Protein AF-A0A2W5P737-F1 (afdb_monomer_lite)

Organism: Variovorax paradoxus (NCBI:txid34073)

Secondary structure (DSSP, 8-state):
------S---HHHHHHHHHHHHHHHHHHHHHHHHTTTS-HHHHHHHHHHHHHHHHHHHHHHHHHHHHTT-TTSSSSSSSBTTBSSTTTTHHHHHHHHHH-TTSS--HHHHHHHHHHHHHHHHHHHHHHHHHHHHHHHHHHHHHS---TTPPPPPSHHHHHHHHHHHHHHHHHHHHHHTTT-HHHHHHHHHHHHHHHHHHHHHHHHHHHHHHTPPPPP--HHHHHHHHHHHHHHHHHHHHHHHHHHTT-TTS--SS--

Sequence (257 aa):
MNSSQPLYDLAPIAWLLAVGVLLAVGPVAWVWWRHAGTGPARRLHALTVLTLFLTFDLTLFGAFTRLTDSGLGCPDWPGCYGNASPLGARHEIAMAQAAQPTGPVTHSKAWVEMVHRYLATGVGALILVLAVATALARRRQRAAPVSHAQATLSAWWPTATLVWVCLQGAFGALTVTWRLYPAIVTLHLLGAVVLLALLCIQAVRYRQAAEGRLPTAVPNGLRNLLWAGAALLLLQIALGGWVSTNYAVLACTQFPT

InterPro domains:
  IPR003780 COX15/CtaA family [PF02628] (47-257)
  IPR050450 COX15/CtaA Heme A synthase, prokaryotes [PTHR35457] (42-257)

Structure (mmCIF, N/CA/C/O backbone):
data_AF-A0A2W5P737-F1
#
_entry.id   AF-A0A2W5P737-F1
#
loop_
_atom_site.group_PDB
_atom_site.id
_atom_site.type_symbol
_atom_site.label_atom_id
_atom_site.label_alt_id
_atom_site.label_comp_id
_atom_site.label_asym_id
_atom_site.label_entity_id
_atom_site.label_seq_id
_atom_site.pdbx_PDB_ins_code
_atom_site.Cartn_x
_atom_site.Cartn_y
_atom_site.Cartn_z
_atom_site.occupancy
_atom_site.B_iso_or_equiv
_atom_site.auth_seq_id
_atom_site.auth_comp_id
_atom_site.auth_asym_id
_atom_site.auth_atom_id
_atom_site.pdbx_PDB_model_num
ATOM 1 N N . MET A 1 1 ? -0.803 27.030 -33.657 1.00 37.97 1 MET A N 1
ATOM 2 C CA . MET A 1 1 ? -1.661 27.202 -32.466 1.00 37.97 1 MET A CA 1
ATOM 3 C C . MET A 1 1 ? -0.782 26.998 -31.244 1.00 37.97 1 MET A C 1
ATOM 5 O O . MET A 1 1 ? -0.413 25.868 -30.962 1.00 37.97 1 MET A O 1
ATOM 9 N N . ASN A 1 2 ? -0.355 28.088 -30.599 1.00 43.84 2 ASN A N 1
ATOM 10 C CA . ASN A 1 2 ? 0.393 28.030 -29.342 1.00 43.84 2 ASN A CA 1
ATOM 11 C C . ASN A 1 2 ? -0.591 27.701 -28.220 1.00 43.84 2 ASN A C 1
ATOM 13 O O . ASN A 1 2 ? -1.154 28.598 -27.597 1.00 43.84 2 ASN A O 1
ATOM 17 N N . SER A 1 3 ? -0.829 26.414 -27.995 1.00 47.81 3 SER A N 1
ATOM 18 C CA . SER A 1 3 ? -1.438 25.958 -26.753 1.00 47.81 3 SER A CA 1
ATOM 19 C C . SER A 1 3 ? -0.405 26.197 -25.659 1.00 47.81 3 SER A C 1
ATOM 21 O O . SER A 1 3 ? 0.591 25.481 -25.581 1.00 47.81 3 SER A O 1
ATOM 23 N N . SER A 1 4 ? -0.598 27.245 -24.862 1.00 53.78 4 SER A N 1
ATOM 24 C CA . SER A 1 4 ? 0.125 27.447 -23.611 1.00 53.78 4 SER A CA 1
ATOM 25 C C . SER A 1 4 ? -0.088 26.206 -22.746 1.00 53.78 4 SER A C 1
ATOM 27 O O . SER A 1 4 ? -1.143 26.057 -22.130 1.00 53.78 4 SER A O 1
ATOM 29 N N . GLN A 1 5 ? 0.877 25.285 -22.770 1.00 60.75 5 GLN A N 1
ATOM 30 C CA . GLN A 1 5 ? 0.892 24.134 -21.878 1.00 60.75 5 GLN A CA 1
ATOM 31 C C . GLN A 1 5 ? 0.920 24.688 -20.449 1.00 60.75 5 GLN A C 1
ATOM 33 O O . GLN A 1 5 ? 1.793 25.511 -20.146 1.00 60.75 5 GLN A O 1
ATOM 38 N N . PRO A 1 6 ? -0.058 24.348 -19.596 1.00 61.94 6 PRO A N 1
ATOM 39 C CA . PRO A 1 6 ? -0.075 24.846 -18.232 1.00 61.94 6 PRO A CA 1
ATOM 40 C C . PRO A 1 6 ? 1.217 24.424 -17.526 1.00 61.94 6 PRO A C 1
ATOM 42 O O . PRO A 1 6 ? 1.686 23.302 -17.692 1.00 61.94 6 PRO A O 1
ATOM 45 N N . LEU A 1 7 ? 1.789 25.325 -16.719 1.00 66.44 7 LEU A N 1
ATOM 46 C CA . LEU A 1 7 ? 3.028 25.060 -15.973 1.00 66.44 7 LEU A CA 1
ATOM 47 C C . LEU A 1 7 ? 2.888 23.855 -15.014 1.00 66.44 7 LEU A C 1
ATOM 49 O O . LEU A 1 7 ? 3.885 23.250 -14.634 1.00 66.44 7 LEU A O 1
ATOM 53 N N . TYR A 1 8 ? 1.645 23.520 -14.640 1.00 70.31 8 TYR A N 1
ATOM 54 C CA . TYR A 1 8 ? 1.272 22.355 -13.845 1.00 70.31 8 TYR A CA 1
ATOM 55 C C . TYR A 1 8 ? 0.061 21.656 -14.474 1.00 70.31 8 TYR A C 1
ATOM 57 O O . TYR A 1 8 ? -1.022 22.241 -14.536 1.00 70.31 8 TYR A O 1
ATOM 65 N N . ASP A 1 9 ? 0.224 20.399 -14.886 1.00 79.12 9 ASP A N 1
ATOM 66 C CA . ASP A 1 9 ? -0.891 19.530 -15.266 1.00 79.12 9 ASP A CA 1
ATOM 67 C C . ASP A 1 9 ? -1.293 18.641 -14.078 1.00 79.12 9 ASP A C 1
ATOM 69 O O . ASP A 1 9 ? -0.563 17.739 -13.662 1.00 79.12 9 ASP A O 1
ATOM 73 N N . LEU A 1 10 ? -2.463 18.923 -13.500 1.00 85.38 10 LEU A N 1
ATOM 74 C CA . LEU A 1 10 ? -3.020 18.169 -12.374 1.00 85.38 10 LEU A CA 1
ATOM 75 C C . LEU A 1 10 ? -3.955 17.040 -12.825 1.00 85.38 10 LEU A C 1
ATOM 77 O O . LEU A 1 10 ? -4.447 16.291 -11.976 1.00 85.38 10 LEU A O 1
ATOM 81 N N . ALA A 1 11 ? -4.213 16.892 -14.129 1.00 86.50 11 ALA A N 1
ATOM 82 C CA . ALA A 1 11 ? -5.134 15.885 -14.641 1.00 86.50 11 ALA A CA 1
ATOM 83 C C . ALA A 1 11 ? -4.721 14.449 -14.257 1.00 86.50 11 ALA A C 1
ATOM 85 O O . ALA A 1 11 ? -5.594 13.702 -13.802 1.00 86.50 11 ALA A O 1
ATOM 86 N N . PRO A 1 12 ? -3.430 14.050 -14.310 1.00 87.56 12 PRO A N 1
ATOM 87 C CA . PRO A 1 12 ? -3.018 12.715 -13.876 1.00 87.56 12 PRO A CA 1
ATOM 88 C C . PRO A 1 12 ? -3.266 12.457 -12.381 1.00 87.56 12 PRO A C 1
ATOM 90 O O . PRO A 1 12 ? -3.691 11.364 -12.007 1.00 87.56 12 PRO A O 1
ATOM 93 N N . ILE A 1 13 ? -3.058 13.466 -11.523 1.00 89.88 13 ILE A N 1
ATOM 94 C CA . ILE A 1 13 ? -3.340 13.373 -10.079 1.00 89.88 13 ILE A CA 1
ATOM 95 C C . ILE A 1 13 ? -4.846 13.214 -9.853 1.00 89.88 13 ILE A C 1
ATOM 97 O O . ILE A 1 13 ? -5.273 12.303 -9.145 1.00 89.88 13 ILE A O 1
ATOM 101 N N . ALA A 1 14 ? -5.654 14.087 -10.459 1.00 92.06 14 ALA A N 1
ATOM 102 C CA . ALA A 1 14 ? -7.105 14.070 -10.304 1.00 92.06 14 ALA A CA 1
ATOM 103 C C . ALA A 1 14 ? -7.704 12.736 -10.769 1.00 92.06 14 ALA A C 1
ATOM 105 O O . ALA A 1 14 ? -8.548 12.163 -10.079 1.00 92.06 14 ALA A O 1
ATOM 106 N N . TRP A 1 15 ? -7.219 12.205 -11.893 1.00 92.56 15 TRP A N 1
ATOM 107 C CA . TRP A 1 15 ? -7.613 10.893 -12.391 1.00 92.56 15 TRP A CA 1
ATOM 108 C C . TRP A 1 15 ? -7.253 9.772 -11.418 1.00 92.56 15 TRP A C 1
ATOM 110 O O . TRP A 1 15 ? -8.110 8.958 -11.077 1.00 92.56 15 TRP A O 1
ATOM 120 N N . LEU A 1 16 ? -6.005 9.738 -10.941 1.00 93.31 16 LEU A N 1
ATOM 121 C CA . LEU A 1 16 ? -5.548 8.717 -10.002 1.00 93.31 16 LEU A CA 1
ATOM 122 C C . LEU A 1 16 ? -6.409 8.712 -8.728 1.00 93.31 16 LEU A C 1
ATOM 124 O O . LEU A 1 16 ? -6.859 7.652 -8.289 1.00 93.31 16 LEU A O 1
ATOM 128 N N . LEU A 1 17 ? -6.702 9.895 -8.177 1.00 94.44 17 LEU A N 1
ATOM 129 C CA . LEU A 1 17 ? -7.579 10.050 -7.015 1.00 94.44 17 LEU A CA 1
ATOM 130 C C . LEU A 1 17 ? -9.015 9.596 -7.308 1.00 94.44 17 LEU A C 1
ATOM 132 O O . LEU A 1 17 ? -9.603 8.888 -6.490 1.00 94.44 17 LEU A O 1
ATOM 136 N N . ALA A 1 18 ? -9.572 9.953 -8.469 1.00 95.94 18 ALA A N 1
ATOM 137 C CA . ALA A 1 18 ? -10.911 9.530 -8.874 1.00 95.94 18 ALA A CA 1
ATOM 138 C C . ALA A 1 18 ? -11.011 8.001 -8.991 1.00 95.94 18 ALA A C 1
ATOM 140 O O . ALA A 1 18 ? -11.930 7.401 -8.434 1.00 95.94 18 ALA A O 1
ATOM 141 N N . VAL A 1 19 ? -10.034 7.356 -9.637 1.00 94.94 19 VAL A N 1
ATOM 142 C CA . VAL A 1 19 ? -9.947 5.891 -9.721 1.00 94.94 19 VAL A CA 1
ATOM 143 C C . VAL A 1 19 ? -9.841 5.274 -8.328 1.00 94.94 19 VAL A C 1
ATOM 145 O O . VAL A 1 19 ? -10.561 4.324 -8.029 1.00 94.94 19 VAL A O 1
ATOM 148 N N . GLY A 1 20 ? -9.007 5.831 -7.446 1.00 95.62 20 GLY A N 1
ATOM 149 C CA . GLY A 1 20 ? -8.884 5.355 -6.068 1.00 95.62 20 GLY A CA 1
ATOM 150 C C . GLY A 1 20 ? -10.204 5.408 -5.295 1.00 95.62 20 GLY A C 1
ATOM 151 O O . GLY A 1 20 ? -10.574 4.434 -4.639 1.00 95.62 20 GLY A O 1
ATOM 152 N N . VAL A 1 21 ? -10.955 6.508 -5.415 1.00 96.56 21 VAL A N 1
ATOM 153 C CA . VAL A 1 21 ? -12.292 6.633 -4.813 1.00 96.56 21 VAL A CA 1
ATOM 154 C C . VAL A 1 21 ? -13.244 5.586 -5.387 1.00 96.56 21 VAL A C 1
ATOM 156 O O . VAL A 1 21 ? -13.892 4.879 -4.618 1.00 96.56 21 VAL A O 1
ATOM 159 N N . LEU A 1 22 ? -13.301 5.435 -6.712 1.00 97.12 22 LEU A N 1
ATOM 160 C CA . LEU A 1 22 ? -14.171 4.455 -7.370 1.00 97.12 22 LEU A CA 1
ATOM 161 C C . LEU A 1 22 ? -13.864 3.019 -6.920 1.00 97.12 22 LEU A C 1
ATOM 163 O O . LEU A 1 22 ? -14.784 2.273 -6.583 1.00 97.12 22 LEU A O 1
ATOM 167 N N . LEU A 1 23 ? -12.582 2.651 -6.838 1.00 97.25 23 LEU A N 1
ATOM 168 C CA . LEU A 1 23 ? -12.147 1.342 -6.345 1.00 97.25 23 LEU A CA 1
ATOM 169 C C . LEU A 1 23 ? -12.518 1.120 -4.873 1.00 97.25 23 LEU A C 1
ATOM 171 O O . LEU A 1 23 ? -12.824 -0.006 -4.486 1.00 97.25 23 LEU A O 1
ATOM 175 N N . ALA A 1 24 ? -12.527 2.172 -4.052 1.00 97.56 24 ALA A N 1
ATOM 176 C CA . ALA A 1 24 ? -12.886 2.082 -2.639 1.00 97.56 24 ALA A CA 1
ATOM 177 C C . ALA A 1 24 ? -14.405 2.004 -2.391 1.00 97.56 24 ALA A C 1
ATOM 179 O O . ALA A 1 24 ? -14.827 1.403 -1.399 1.00 97.56 24 ALA A O 1
ATOM 180 N N . VAL A 1 25 ? -15.239 2.569 -3.276 1.00 97.50 25 VAL A N 1
ATOM 181 C CA . VAL A 1 25 ? -16.707 2.592 -3.114 1.00 97.50 25 VAL A CA 1
ATOM 182 C C . VAL A 1 25 ? -17.290 1.184 -3.007 1.00 97.50 25 VAL A C 1
ATOM 184 O O . VAL A 1 25 ? -18.107 0.947 -2.120 1.00 97.50 25 VAL A O 1
ATOM 187 N N . GLY A 1 26 ? -16.860 0.244 -3.854 1.00 96.75 26 GLY A N 1
ATOM 188 C CA . GLY A 1 26 ? -17.355 -1.139 -3.839 1.00 96.75 26 GLY A CA 1
ATOM 189 C C . GLY A 1 26 ? -17.155 -1.836 -2.482 1.00 96.75 26 GLY A C 1
ATOM 190 O O . GLY A 1 26 ? -18.145 -2.211 -1.848 1.00 96.75 26 GLY A O 1
ATOM 191 N N . PRO A 1 27 ? -15.907 -1.962 -1.987 1.00 97.12 27 PRO A N 1
ATOM 192 C CA . PRO A 1 27 ? -15.600 -2.494 -0.659 1.00 97.12 27 PRO A CA 1
ATOM 193 C C . PRO A 1 27 ? -16.360 -1.802 0.479 1.00 97.12 27 PRO A C 1
ATOM 195 O O . PRO A 1 27 ? -16.902 -2.470 1.360 1.00 97.12 27 PRO A O 1
ATOM 198 N N . VAL A 1 28 ? -16.436 -0.466 0.461 1.00 97.75 28 VAL A N 1
ATOM 199 C CA . VAL A 1 28 ? -17.148 0.316 1.484 1.00 97.75 28 VAL A CA 1
ATOM 200 C C . VAL A 1 28 ? -18.643 0.006 1.455 1.00 97.75 28 VAL A C 1
ATOM 202 O O . VAL A 1 28 ? -19.212 -0.366 2.480 1.00 97.75 28 VAL A O 1
ATOM 205 N N . ALA A 1 29 ? -19.289 0.098 0.294 1.00 97.38 29 ALA A N 1
ATOM 206 C CA . ALA A 1 29 ? -20.711 -0.195 0.155 1.00 97.38 29 ALA A CA 1
ATOM 207 C C . ALA A 1 29 ? -21.028 -1.633 0.590 1.00 97.38 29 ALA A C 1
ATOM 209 O O . ALA A 1 29 ? -21.967 -1.852 1.357 1.00 97.38 29 ALA A O 1
ATOM 210 N N . TRP A 1 30 ? -20.198 -2.598 0.182 1.00 97.62 30 TRP A N 1
ATOM 211 C CA . TRP A 1 30 ? -20.350 -4.003 0.547 1.00 97.62 30 TRP A CA 1
ATOM 212 C C . TRP A 1 30 ? -20.259 -4.229 2.062 1.00 97.62 30 TRP A C 1
ATOM 214 O O . TRP A 1 30 ? -21.155 -4.851 2.637 1.00 97.62 30 TRP A O 1
ATOM 224 N N . VAL A 1 31 ? -19.243 -3.674 2.738 1.00 97.19 31 VAL A N 1
ATOM 225 C CA . VAL A 1 31 ? -19.105 -3.800 4.201 1.00 97.19 31 VAL A CA 1
ATOM 226 C C . VAL A 1 31 ? -20.280 -3.141 4.925 1.00 97.19 31 VAL A C 1
ATOM 228 O O . VAL A 1 31 ? -20.827 -3.722 5.865 1.00 97.19 31 VAL A O 1
ATOM 231 N N . TRP A 1 32 ? -20.694 -1.941 4.509 1.00 95.06 32 TRP A N 1
ATOM 232 C CA . TRP A 1 32 ? -21.796 -1.229 5.161 1.00 95.06 32 TRP A CA 1
ATOM 233 C C . TRP A 1 32 ? -23.135 -1.933 4.977 1.00 95.06 32 TRP A C 1
ATOM 235 O O . TRP A 1 32 ? -23.917 -1.980 5.927 1.00 95.06 32 TRP A O 1
ATOM 245 N N . TRP A 1 33 ? -23.380 -2.500 3.798 1.00 96.81 33 TRP A N 1
ATOM 246 C CA . TRP A 1 33 ? -24.570 -3.295 3.528 1.00 96.81 33 TRP A CA 1
ATOM 247 C C . TRP A 1 33 ? -24.563 -4.595 4.337 1.00 96.81 33 TRP A C 1
ATOM 249 O O . TRP A 1 33 ? -25.513 -4.874 5.069 1.00 96.81 33 TRP A O 1
ATOM 259 N N . ARG A 1 34 ? -23.463 -5.359 4.296 1.00 96.88 34 ARG A N 1
ATOM 260 C CA . ARG A 1 34 ? -23.378 -6.670 4.958 1.00 96.88 34 ARG A CA 1
ATOM 261 C C . ARG A 1 34 ? -23.420 -6.583 6.481 1.00 96.88 34 ARG A C 1
ATOM 263 O O . ARG A 1 34 ? -23.897 -7.506 7.138 1.00 96.88 34 ARG A O 1
ATOM 270 N N . HIS A 1 35 ? -22.934 -5.477 7.037 1.00 93.56 35 HIS A N 1
ATOM 271 C CA . HIS A 1 35 ? -22.899 -5.217 8.474 1.00 93.56 35 HIS A CA 1
ATOM 272 C C . HIS A 1 35 ? -23.880 -4.114 8.904 1.00 93.56 35 HIS A C 1
ATOM 274 O O . HIS A 1 35 ? -23.698 -3.493 9.966 1.00 93.56 35 HIS A O 1
ATOM 280 N N . ALA A 1 36 ? -24.935 -3.884 8.115 1.00 90.38 36 ALA A N 1
ATOM 281 C CA . ALA A 1 36 ? -26.064 -3.047 8.499 1.00 90.38 36 ALA A CA 1
ATOM 282 C C . ALA A 1 36 ? -26.651 -3.525 9.842 1.00 90.38 36 ALA A C 1
ATOM 284 O O . ALA A 1 36 ? -26.625 -4.708 10.171 1.00 90.38 36 ALA A O 1
ATOM 285 N N . GLY A 1 37 ? -27.085 -2.589 10.687 1.00 87.06 37 GLY A N 1
ATOM 286 C CA . GLY A 1 37 ? -27.581 -2.890 12.040 1.00 87.06 37 GLY A CA 1
ATOM 287 C C . GLY A 1 37 ? -26.515 -3.244 13.090 1.00 87.06 37 GLY A C 1
ATOM 288 O O . GLY A 1 37 ? -26.793 -3.144 14.279 1.00 87.06 37 GLY A O 1
ATOM 289 N N . THR A 1 38 ? -25.273 -3.574 12.708 1.00 90.44 38 THR A N 1
ATOM 290 C CA . THR A 1 38 ? -24.190 -3.790 13.692 1.00 90.44 38 THR A CA 1
ATOM 291 C C . THR A 1 38 ? -23.566 -2.477 14.177 1.00 90.44 38 THR A C 1
ATOM 293 O O . THR A 1 38 ? -23.657 -1.447 13.500 1.00 90.44 38 THR A O 1
ATOM 296 N N . GLY A 1 39 ? -22.912 -2.516 15.344 1.00 89.75 39 GLY A N 1
ATOM 297 C CA . GLY A 1 39 ? -22.221 -1.363 15.926 1.00 89.75 39 GLY A CA 1
ATOM 298 C C . GLY A 1 39 ? -21.012 -0.885 15.101 1.00 89.75 39 GLY A C 1
ATOM 299 O O . GLY A 1 39 ? -20.406 -1.670 14.363 1.00 89.75 39 GLY A O 1
ATOM 300 N N . PRO A 1 40 ? -20.606 0.393 15.247 1.00 92.06 40 PRO A N 1
ATOM 301 C CA . PRO A 1 40 ? -19.562 1.009 14.423 1.00 92.06 40 PRO A CA 1
ATOM 302 C C . PRO A 1 40 ? -18.218 0.273 14.499 1.00 92.06 40 PRO A C 1
ATOM 304 O O . PRO A 1 40 ? -17.561 0.108 13.476 1.00 92.06 40 PRO A O 1
ATOM 307 N N . ALA A 1 41 ? -17.840 -0.242 15.673 1.00 93.00 41 ALA A N 1
ATOM 308 C CA . ALA A 1 41 ? -16.602 -1.002 15.849 1.00 93.00 41 ALA A CA 1
ATOM 309 C C . ALA A 1 41 ? -16.554 -2.273 14.978 1.00 93.00 41 ALA A C 1
ATOM 311 O O . ALA A 1 41 ? -15.510 -2.586 14.413 1.00 93.00 41 ALA A O 1
ATOM 312 N N . ARG A 1 42 ? -17.684 -2.977 14.800 1.00 94.62 42 ARG A N 1
ATOM 313 C CA . ARG A 1 42 ? -17.744 -4.192 13.970 1.00 94.62 42 ARG A CA 1
ATOM 314 C C . ARG A 1 42 ? -17.613 -3.870 12.480 1.00 94.62 42 ARG A C 1
ATOM 316 O O . ARG A 1 42 ? -16.890 -4.572 11.780 1.00 94.62 42 ARG A O 1
ATOM 323 N N . ARG A 1 43 ? -18.244 -2.787 12.011 1.00 95.88 43 ARG A N 1
ATOM 324 C CA . ARG A 1 43 ? -18.099 -2.308 10.622 1.00 95.88 43 ARG A CA 1
ATOM 325 C C . ARG A 1 43 ? -16.666 -1.873 10.326 1.00 95.88 43 ARG A C 1
ATOM 327 O O . ARG A 1 43 ? -16.100 -2.277 9.317 1.00 95.88 43 ARG A O 1
ATOM 334 N N . LEU A 1 44 ? -16.065 -1.100 11.233 1.00 96.56 44 LEU A N 1
ATOM 335 C CA . LEU A 1 44 ? -14.672 -0.661 11.121 1.00 96.56 44 LEU A CA 1
ATOM 336 C C . LEU A 1 44 ? -13.699 -1.843 11.148 1.00 96.56 44 LEU A C 1
ATOM 338 O O . LEU A 1 44 ? -12.749 -1.857 10.369 1.00 96.56 44 LEU A O 1
ATOM 342 N N . HIS A 1 45 ? -13.943 -2.850 11.993 1.00 97.25 45 HIS A N 1
ATOM 343 C CA . HIS A 1 45 ? -13.169 -4.090 11.998 1.00 97.25 45 HIS A CA 1
ATOM 344 C C . HIS A 1 45 ? -13.238 -4.801 10.641 1.00 97.25 45 HIS A C 1
ATOM 346 O O . HIS A 1 45 ? -12.193 -5.067 10.057 1.00 97.25 45 HIS A O 1
ATOM 352 N N . ALA A 1 46 ? -14.446 -5.047 10.121 1.00 98.06 46 ALA A N 1
ATOM 353 C CA . ALA A 1 46 ? -14.642 -5.719 8.837 1.00 98.06 46 ALA A CA 1
ATOM 354 C C . ALA A 1 46 ? -13.959 -4.969 7.683 1.00 98.06 46 ALA A C 1
ATOM 356 O O . ALA A 1 46 ? -13.227 -5.578 6.905 1.00 98.06 46 ALA A O 1
ATOM 357 N N . LEU A 1 47 ? -14.120 -3.641 7.624 1.00 98.44 47 LEU A N 1
ATOM 358 C CA . LEU A 1 47 ? -13.440 -2.819 6.624 1.00 98.44 47 LEU A CA 1
ATOM 359 C C . LEU A 1 47 ? -11.920 -2.880 6.784 1.00 98.44 47 LEU A C 1
ATOM 361 O O . LEU A 1 47 ? -11.223 -3.041 5.794 1.00 98.44 47 LEU A O 1
ATOM 365 N N . THR A 1 48 ? -11.400 -2.813 8.013 1.00 98.56 48 THR A N 1
ATOM 366 C CA . THR A 1 48 ? -9.948 -2.872 8.252 1.00 98.56 48 THR A CA 1
ATOM 367 C C . THR A 1 48 ? -9.366 -4.228 7.860 1.00 98.56 48 THR A C 1
ATOM 369 O O . THR A 1 48 ? -8.284 -4.261 7.292 1.00 98.56 48 THR A O 1
ATOM 372 N N . VAL A 1 49 ? -10.064 -5.341 8.116 1.00 98.62 49 VAL A N 1
ATOM 373 C CA . VAL A 1 49 ? -9.623 -6.680 7.683 1.00 98.62 49 VAL A CA 1
ATOM 374 C C . VAL A 1 49 ? -9.613 -6.786 6.159 1.00 98.62 49 VAL A C 1
ATOM 376 O O . VAL A 1 49 ? -8.647 -7.292 5.596 1.00 98.62 49 VAL A O 1
ATOM 379 N N . LEU A 1 50 ? -10.638 -6.256 5.487 1.00 98.56 50 LEU A N 1
ATOM 380 C CA . LEU A 1 50 ? -10.666 -6.200 4.026 1.00 98.56 50 LEU A CA 1
ATOM 381 C C . LEU A 1 50 ? -9.524 -5.330 3.475 1.00 98.56 50 LEU A C 1
ATOM 383 O O . LEU A 1 50 ? -8.811 -5.754 2.575 1.00 98.56 50 LEU A O 1
ATOM 387 N N . THR A 1 51 ? -9.292 -4.145 4.045 1.00 98.75 51 THR A N 1
ATOM 388 C CA . THR A 1 51 ? -8.166 -3.277 3.671 1.00 98.75 51 THR A CA 1
ATOM 389 C C . THR A 1 51 ? -6.817 -3.934 3.953 1.00 98.75 51 THR A C 1
ATOM 391 O O . THR A 1 51 ? -5.908 -3.791 3.143 1.00 98.75 51 THR A O 1
ATOM 394 N N . LEU A 1 52 ? -6.677 -4.679 5.053 1.00 98.75 52 LEU A N 1
ATOM 395 C CA . LEU A 1 52 ? -5.472 -5.442 5.382 1.00 98.75 52 LEU A CA 1
ATOM 396 C C . LEU A 1 52 ? -5.198 -6.511 4.319 1.00 98.75 52 LEU A C 1
ATOM 398 O O . LEU A 1 52 ? -4.077 -6.592 3.828 1.00 98.75 52 LEU A O 1
ATOM 402 N N . PHE A 1 53 ? -6.223 -7.273 3.934 1.00 98.62 53 PHE A N 1
ATOM 403 C CA . PHE A 1 53 ? -6.138 -8.265 2.862 1.00 98.62 53 PHE A CA 1
ATOM 404 C C . PHE A 1 53 ? -5.720 -7.622 1.531 1.00 98.62 53 PHE A C 1
ATOM 406 O O . PHE A 1 53 ? -4.719 -8.018 0.945 1.00 98.62 53 PHE A O 1
ATOM 413 N N . LEU A 1 54 ? -6.394 -6.544 1.116 1.00 98.56 54 LEU A N 1
ATOM 414 C CA . LEU A 1 54 ? -6.055 -5.823 -0.116 1.00 98.56 54 LEU A CA 1
ATOM 415 C C . LEU A 1 54 ? -4.649 -5.203 -0.077 1.00 98.56 54 LEU A C 1
ATOM 417 O O . LEU A 1 54 ? -3.967 -5.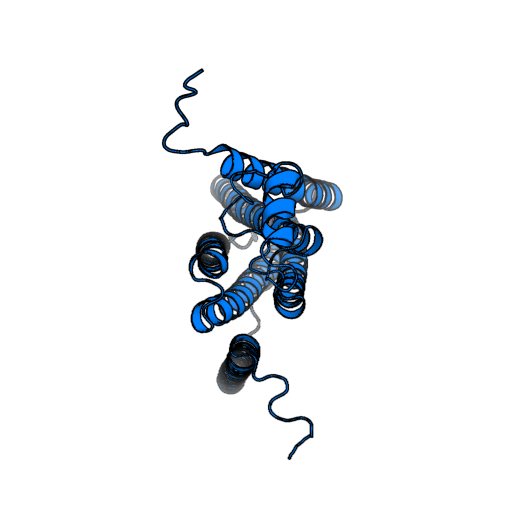163 -1.094 1.00 98.56 54 LEU A O 1
ATOM 421 N N . THR A 1 55 ? -4.191 -4.727 1.084 1.00 98.75 55 THR A N 1
ATOM 422 C CA . THR A 1 55 ? -2.820 -4.207 1.252 1.00 98.75 55 THR A CA 1
ATOM 423 C C . THR A 1 55 ? -1.781 -5.322 1.138 1.00 98.75 55 THR A C 1
ATOM 425 O O . THR A 1 55 ? -0.697 -5.106 0.593 1.00 98.75 55 THR A O 1
ATOM 428 N N . PHE A 1 56 ? -2.094 -6.518 1.639 1.00 98.56 56 PHE A N 1
ATOM 429 C CA . PHE A 1 56 ? -1.217 -7.677 1.511 1.00 98.56 56 PHE A CA 1
ATOM 430 C C . PHE A 1 56 ? -1.095 -8.090 0.042 1.00 98.56 56 PHE A C 1
ATOM 432 O O . PHE A 1 56 ? 0.019 -8.164 -0.475 1.00 98.56 56 PHE A O 1
ATOM 439 N N . ASP A 1 57 ? -2.223 -8.219 -0.656 1.00 98.44 57 ASP A N 1
ATOM 440 C CA . ASP A 1 57 ? -2.253 -8.518 -2.090 1.00 98.44 57 ASP A CA 1
ATOM 441 C C . ASP A 1 57 ? -1.546 -7.436 -2.916 1.00 98.44 57 ASP A C 1
ATOM 443 O O . ASP A 1 57 ? -0.788 -7.747 -3.830 1.00 98.44 57 ASP A O 1
ATOM 447 N N . LEU A 1 58 ? -1.711 -6.158 -2.559 1.00 98.50 58 LEU A N 1
ATOM 448 C CA . LEU A 1 58 ? -0.981 -5.049 -3.176 1.00 98.50 58 LEU A CA 1
ATOM 449 C C . LEU A 1 58 ? 0.536 -5.184 -2.990 1.00 98.50 58 LEU A C 1
ATOM 451 O O . LEU A 1 58 ? 1.295 -4.863 -3.904 1.00 98.50 58 LEU A O 1
ATOM 455 N N . THR A 1 59 ? 0.984 -5.661 -1.826 1.00 97.88 59 THR A N 1
ATOM 456 C CA . THR A 1 59 ? 2.408 -5.897 -1.545 1.00 97.88 59 THR A CA 1
ATOM 457 C C . THR A 1 59 ? 2.949 -7.034 -2.416 1.00 97.88 59 THR A C 1
ATOM 459 O O . THR A 1 59 ? 4.024 -6.899 -3.000 1.00 97.88 59 THR A O 1
ATOM 462 N N . LEU A 1 60 ? 2.180 -8.117 -2.580 1.00 97.56 60 LEU A N 1
ATOM 463 C CA . LEU A 1 60 ? 2.511 -9.202 -3.510 1.00 97.56 60 LEU A CA 1
ATOM 464 C C . LEU A 1 60 ? 2.539 -8.716 -4.962 1.00 97.56 60 LEU A C 1
ATOM 466 O O . LEU A 1 60 ? 3.465 -9.037 -5.705 1.00 97.56 60 LEU A O 1
ATOM 470 N N . PHE A 1 61 ? 1.568 -7.893 -5.358 1.00 98.25 61 PHE A N 1
ATOM 471 C CA . PHE A 1 61 ? 1.546 -7.287 -6.683 1.00 98.25 61 PHE A CA 1
ATOM 472 C C . PHE A 1 61 ? 2.760 -6.376 -6.896 1.00 98.25 61 PHE A C 1
ATOM 474 O O . PHE A 1 61 ? 3.356 -6.414 -7.961 1.00 98.25 61 PHE A O 1
ATOM 481 N N . GLY A 1 62 ? 3.197 -5.626 -5.879 1.00 97.19 62 GLY A N 1
ATOM 482 C CA . GLY A 1 62 ? 4.441 -4.849 -5.926 1.00 97.19 62 GLY A CA 1
ATOM 483 C C . GLY A 1 62 ? 5.684 -5.718 -6.158 1.00 97.19 62 GLY A C 1
ATOM 484 O O . GLY A 1 62 ? 6.547 -5.362 -6.963 1.00 97.19 62 GLY A O 1
ATOM 485 N N . ALA A 1 63 ? 5.754 -6.894 -5.523 1.00 94.81 63 ALA A N 1
ATOM 486 C CA . ALA A 1 63 ? 6.804 -7.874 -5.801 1.00 94.81 63 ALA A CA 1
ATOM 487 C C . ALA A 1 63 ? 6.728 -8.389 -7.248 1.00 94.81 63 ALA A C 1
ATOM 489 O O . ALA A 1 63 ? 7.756 -8.485 -7.915 1.00 94.81 63 ALA A O 1
ATOM 490 N N . PHE A 1 64 ? 5.525 -8.639 -7.773 1.00 96.12 64 PHE A N 1
ATOM 491 C CA . PHE A 1 64 ? 5.322 -8.972 -9.184 1.00 96.12 64 PHE A CA 1
ATOM 492 C C . PHE A 1 64 ? 5.792 -7.848 -10.124 1.00 96.12 64 PHE A C 1
ATOM 494 O O . PHE A 1 64 ? 6.510 -8.127 -11.085 1.00 96.12 64 PHE A O 1
ATOM 501 N N . THR A 1 65 ? 5.488 -6.579 -9.827 1.00 96.19 65 THR A N 1
ATOM 502 C CA . THR A 1 65 ? 5.978 -5.414 -10.588 1.00 96.19 65 THR A CA 1
ATOM 503 C C . THR A 1 65 ? 7.505 -5.389 -10.651 1.00 96.19 65 THR A C 1
ATOM 505 O O . THR A 1 65 ? 8.078 -5.064 -11.690 1.00 96.19 65 THR A O 1
ATOM 508 N N . ARG A 1 66 ? 8.178 -5.762 -9.553 1.00 93.81 66 ARG A N 1
ATOM 509 C CA . ARG A 1 66 ? 9.641 -5.854 -9.496 1.00 93.81 66 ARG A CA 1
ATOM 510 C C . ARG A 1 66 ? 10.177 -7.045 -10.286 1.00 93.81 66 ARG A C 1
ATOM 512 O O . ARG A 1 66 ? 11.080 -6.859 -11.087 1.00 93.81 66 ARG A O 1
ATOM 519 N N . LEU A 1 67 ? 9.643 -8.244 -10.064 1.00 91.44 67 LEU A N 1
ATOM 520 C CA . LEU A 1 67 ? 10.138 -9.482 -10.683 1.00 91.44 67 LEU A CA 1
ATOM 521 C C . LEU A 1 67 ? 9.888 -9.548 -12.195 1.00 91.44 67 LEU A C 1
ATOM 523 O O . LEU A 1 67 ? 10.550 -10.308 -12.891 1.00 91.44 67 LEU A O 1
ATOM 527 N N . THR A 1 68 ? 8.944 -8.757 -12.703 1.00 93.19 68 THR A N 1
ATOM 528 C CA . THR A 1 68 ? 8.694 -8.595 -14.144 1.00 93.19 68 THR A CA 1
ATOM 529 C C . THR A 1 68 ? 9.429 -7.400 -14.760 1.00 93.19 68 THR A C 1
ATOM 531 O O . THR A 1 68 ? 9.191 -7.073 -15.924 1.00 93.19 68 THR A O 1
ATOM 534 N N . ASP A 1 69 ? 10.290 -6.723 -13.989 1.00 92.62 69 ASP A N 1
ATOM 535 C CA . ASP A 1 69 ? 10.989 -5.491 -14.375 1.00 92.62 69 ASP A CA 1
ATOM 536 C C . ASP A 1 69 ? 10.045 -4.423 -14.949 1.00 92.62 69 ASP A C 1
ATOM 538 O O . ASP A 1 69 ? 10.363 -3.737 -15.925 1.00 92.62 69 ASP A O 1
ATOM 542 N N . SER A 1 70 ? 8.855 -4.308 -14.353 1.00 95.12 70 SER A N 1
ATOM 543 C CA . SER A 1 70 ? 7.805 -3.375 -14.770 1.00 95.12 70 SER A CA 1
ATOM 544 C C . SER A 1 70 ? 7.866 -2.034 -14.038 1.00 95.12 70 SER A C 1
ATOM 546 O O . SER A 1 70 ? 7.140 -1.123 -14.403 1.00 95.12 70 SER A O 1
ATOM 548 N N . GLY A 1 71 ? 8.714 -1.884 -13.014 1.00 92.31 71 GLY A N 1
ATOM 549 C CA . GLY A 1 71 ? 8.753 -0.693 -12.148 1.00 92.31 71 GLY A CA 1
ATOM 550 C C . GLY A 1 71 ? 9.243 0.611 -12.798 1.00 92.31 71 GLY A C 1
ATOM 551 O O . GLY A 1 71 ? 9.375 1.606 -12.094 1.00 92.31 71 GLY A O 1
ATOM 552 N N . LEU A 1 72 ? 9.564 0.586 -14.095 1.00 94.38 72 LEU A N 1
ATOM 553 C CA . LEU A 1 72 ? 9.926 1.745 -14.921 1.00 94.38 72 LEU A CA 1
ATOM 554 C C . LEU A 1 72 ? 9.176 1.733 -16.267 1.00 94.38 72 LEU A C 1
ATOM 556 O O . LEU A 1 72 ? 9.645 2.310 -17.248 1.00 94.38 72 LEU A O 1
ATOM 560 N N . GLY A 1 73 ? 8.033 1.044 -16.335 1.00 93.75 73 GLY A N 1
ATOM 561 C CA . GLY A 1 73 ? 7.168 1.040 -17.512 1.00 93.75 73 GLY A CA 1
ATOM 562 C C . GLY A 1 73 ? 6.540 2.412 -17.786 1.00 93.75 73 GLY A C 1
ATOM 563 O O . GLY A 1 73 ? 6.231 2.720 -18.936 1.00 93.75 73 GLY A O 1
ATOM 564 N N . CYS A 1 74 ? 6.396 3.240 -16.750 1.00 95.19 74 CYS A N 1
ATOM 565 C CA . CYS A 1 74 ? 5.974 4.633 -16.808 1.00 95.19 74 CYS A CA 1
ATOM 566 C C . CYS A 1 74 ? 7.031 5.521 -16.119 1.00 95.19 74 CYS A C 1
ATOM 568 O O . CYS A 1 74 ? 7.204 5.432 -14.904 1.00 95.19 74 CYS A O 1
ATOM 570 N N . PRO A 1 75 ? 7.757 6.379 -16.859 1.00 91.50 75 PRO A N 1
ATOM 571 C CA . PRO A 1 75 ? 8.935 7.088 -16.341 1.00 91.50 75 PRO A CA 1
ATOM 572 C C . PRO A 1 75 ? 8.615 8.280 -15.419 1.00 91.50 75 PRO A C 1
ATOM 574 O O . PRO A 1 75 ? 9.518 8.872 -14.831 1.00 91.50 75 PRO A O 1
ATOM 577 N N . ASP A 1 76 ? 7.347 8.657 -15.312 1.00 91.69 76 ASP A N 1
ATOM 578 C CA . ASP A 1 76 ? 6.810 9.784 -14.557 1.00 91.69 76 ASP A CA 1
ATOM 579 C C . ASP A 1 76 ? 5.801 9.316 -13.502 1.00 91.69 76 ASP A C 1
ATOM 581 O O . ASP A 1 76 ? 5.303 8.193 -13.534 1.00 91.69 76 ASP A O 1
ATOM 585 N N . TRP A 1 77 ? 5.487 10.188 -12.546 1.00 91.12 77 TRP A N 1
ATOM 586 C CA . TRP A 1 77 ? 4.477 9.956 -11.516 1.00 91.12 77 TRP A CA 1
ATOM 587 C C . TRP A 1 77 ? 3.613 11.213 -11.360 1.00 91.12 77 TRP A C 1
ATOM 589 O O . TRP A 1 77 ? 4.163 12.314 -11.381 1.00 91.12 77 TRP A O 1
ATOM 599 N N . PRO A 1 78 ? 2.283 11.098 -11.180 1.00 91.69 78 PRO A N 1
ATOM 600 C CA . PRO A 1 78 ? 1.490 9.867 -11.032 1.00 91.69 78 PRO A CA 1
ATOM 601 C C . PRO A 1 78 ? 1.027 9.238 -12.351 1.00 91.69 78 PRO A C 1
ATOM 603 O O . PRO A 1 78 ? 0.453 8.147 -12.329 1.00 91.69 78 PRO A O 1
ATOM 606 N N . GLY A 1 79 ? 1.255 9.924 -13.473 1.00 92.56 79 GLY A N 1
ATOM 607 C CA . GLY A 1 79 ? 0.851 9.498 -14.809 1.00 92.56 79 GLY A CA 1
ATOM 608 C C . GLY A 1 79 ? 1.815 8.519 -15.481 1.00 92.56 79 GLY A C 1
ATOM 609 O O . GLY A 1 79 ? 2.660 7.902 -14.841 1.00 92.56 79 GLY A O 1
ATOM 610 N N . CYS A 1 80 ? 1.640 8.367 -16.785 1.00 94.69 80 CYS A N 1
ATOM 611 C CA . CYS A 1 80 ? 2.497 7.610 -17.677 1.00 94.69 80 CYS A CA 1
ATOM 612 C C . CYS A 1 80 ? 2.692 8.443 -18.944 1.00 94.69 80 CYS A C 1
ATOM 614 O O . CYS A 1 80 ? 1.716 8.710 -19.640 1.00 94.69 80 CYS A O 1
ATOM 616 N N . TYR A 1 81 ? 3.911 8.895 -19.225 1.00 93.12 81 TYR A N 1
ATOM 617 C CA . TYR A 1 81 ? 4.240 9.856 -20.280 1.00 93.12 81 TYR A CA 1
ATOM 618 C C . TYR A 1 81 ? 3.315 11.086 -20.278 1.00 93.12 81 TYR A C 1
ATOM 620 O O . TYR A 1 81 ? 2.749 11.447 -21.308 1.00 93.12 81 TYR A O 1
ATOM 628 N N . GLY A 1 82 ? 3.081 11.684 -19.104 1.00 90.12 82 GLY A N 1
ATOM 629 C CA . GLY A 1 82 ? 2.191 12.841 -18.940 1.00 90.12 82 GLY A CA 1
ATOM 630 C C . GLY A 1 82 ? 0.696 12.520 -19.061 1.00 90.12 82 GLY A C 1
ATOM 631 O O . GLY A 1 82 ? -0.139 13.391 -18.849 1.00 90.12 82 GLY A O 1
ATOM 632 N N . ASN A 1 83 ? 0.329 11.271 -19.352 1.00 92.00 83 ASN A N 1
ATOM 633 C CA . ASN A 1 83 ? -1.056 10.840 -19.477 1.00 92.00 83 ASN A CA 1
ATOM 634 C C . ASN A 1 83 ? -1.542 10.135 -18.209 1.00 92.00 83 ASN A C 1
ATOM 636 O O . ASN A 1 83 ? -0.786 9.520 -17.464 1.00 92.00 83 ASN A O 1
ATOM 640 N N . ALA A 1 84 ? -2.853 10.139 -17.990 1.00 90.06 84 ALA A N 1
ATOM 641 C CA . ALA A 1 84 ? -3.454 9.497 -16.824 1.00 90.06 84 ALA A CA 1
ATOM 642 C C . ALA A 1 84 ? -3.480 7.952 -16.885 1.00 90.06 84 ALA A C 1
ATOM 644 O O . ALA A 1 84 ? -3.733 7.288 -15.875 1.00 90.06 84 ALA A O 1
ATOM 645 N N . SER A 1 85 ? -3.246 7.366 -18.065 1.00 93.50 85 SER A N 1
ATOM 646 C CA . SER A 1 85 ? -3.199 5.916 -18.282 1.00 93.50 85 SER A CA 1
ATOM 647 C C . SER A 1 85 ? -2.335 5.546 -19.496 1.00 93.50 85 SER A C 1
ATOM 649 O O . SER A 1 85 ? -2.166 6.377 -20.396 1.00 93.50 85 SER A O 1
ATOM 651 N N . PRO A 1 86 ? -1.884 4.280 -19.608 1.00 94.69 86 PRO A N 1
ATOM 652 C CA . PRO A 1 86 ? -1.161 3.797 -20.787 1.00 94.69 86 PRO A CA 1
ATOM 653 C C . PRO A 1 86 ? -1.986 3.847 -22.083 1.00 94.69 86 PRO A C 1
ATOM 655 O O . PRO A 1 86 ? -1.432 3.710 -23.169 1.00 94.69 86 PRO A O 1
ATOM 658 N N . LEU A 1 87 ? -3.314 4.029 -21.993 1.00 94.25 87 LEU A N 1
ATOM 659 C CA . LEU A 1 87 ? -4.181 4.229 -23.159 1.00 94.25 87 LEU A CA 1
ATOM 660 C C . LEU A 1 87 ? -3.970 5.598 -23.80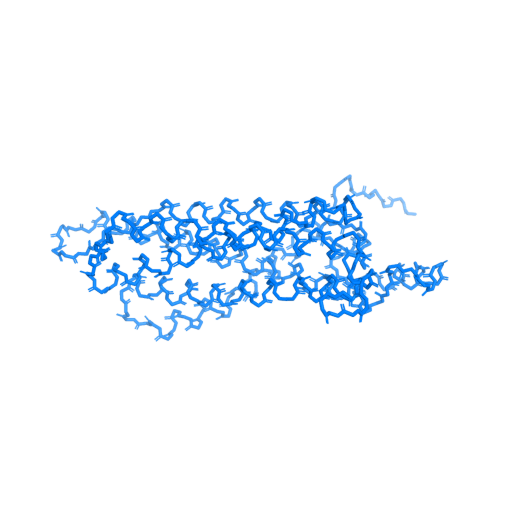6 1.00 94.25 87 LEU A C 1
ATOM 662 O O . LEU A 1 87 ? -4.011 5.684 -25.030 1.00 94.25 87 LEU A O 1
ATOM 666 N N . GLY A 1 88 ? -3.757 6.639 -22.996 1.00 92.81 88 GLY A N 1
ATOM 667 C CA . GLY A 1 88 ? -3.433 7.979 -23.491 1.00 92.81 88 GLY A CA 1
ATOM 668 C C . GLY A 1 88 ? -2.002 8.052 -24.019 1.00 92.81 88 GLY A C 1
ATOM 669 O O . GLY A 1 88 ? -1.772 8.624 -25.071 1.00 92.81 88 GLY A O 1
ATOM 670 N N . ALA A 1 89 ? -1.076 7.355 -23.354 1.00 94.56 89 ALA A N 1
ATOM 671 C CA . ALA A 1 89 ? 0.347 7.314 -23.697 1.00 94.56 89 ALA A CA 1
ATOM 672 C C . ALA A 1 89 ? 0.724 6.304 -24.797 1.00 94.56 89 ALA A C 1
ATOM 674 O O . ALA A 1 89 ? 1.867 5.846 -24.864 1.00 94.56 89 ALA A O 1
ATOM 675 N N . ARG A 1 90 ? -0.235 5.842 -25.612 1.00 95.56 90 ARG A N 1
ATOM 676 C CA . ARG A 1 90 ? 0.013 4.700 -26.508 1.00 95.56 90 ARG A CA 1
ATOM 677 C C . ARG A 1 90 ? 1.143 4.970 -27.497 1.00 95.56 90 ARG A C 1
ATOM 679 O O . ARG A 1 90 ? 1.947 4.080 -27.758 1.00 95.56 90 ARG A O 1
ATOM 686 N N . HIS A 1 91 ? 1.173 6.177 -28.051 1.00 95.81 91 HIS A N 1
ATOM 687 C CA . HIS A 1 91 ? 2.153 6.567 -29.054 1.00 95.81 91 HIS A CA 1
ATOM 688 C C . HIS A 1 91 ? 3.544 6.732 -28.431 1.00 95.81 91 HIS A C 1
ATOM 690 O O . HIS A 1 91 ? 4.527 6.225 -28.962 1.00 95.81 91 HIS A O 1
ATOM 696 N N . GLU A 1 92 ? 3.622 7.370 -27.268 1.00 95.81 92 GLU A N 1
ATOM 697 C CA . GLU A 1 92 ? 4.848 7.606 -26.511 1.00 95.81 92 GLU A CA 1
ATOM 698 C C . GLU A 1 92 ? 5.484 6.290 -26.055 1.00 95.81 92 GLU A C 1
ATOM 700 O O . GLU A 1 92 ? 6.691 6.103 -26.209 1.00 95.81 92 GLU A O 1
ATOM 705 N N . ILE A 1 93 ? 4.669 5.346 -25.570 1.00 96.19 93 ILE A N 1
ATOM 706 C CA . ILE A 1 93 ? 5.120 3.998 -25.205 1.00 96.19 93 ILE A CA 1
ATOM 707 C C . ILE A 1 93 ? 5.654 3.263 -26.439 1.00 96.19 93 ILE A C 1
ATOM 709 O O . ILE A 1 93 ? 6.733 2.676 -26.372 1.00 96.19 93 ILE A O 1
ATOM 713 N N . ALA A 1 94 ? 4.941 3.312 -27.570 1.00 96.50 94 ALA A N 1
ATOM 714 C CA . ALA A 1 94 ? 5.382 2.667 -28.806 1.00 96.50 94 ALA A CA 1
ATOM 715 C C . ALA A 1 94 ? 6.709 3.251 -29.316 1.00 96.50 94 ALA A C 1
ATOM 717 O O . ALA A 1 94 ? 7.604 2.499 -29.700 1.00 96.50 94 ALA A O 1
ATOM 718 N N . MET A 1 95 ? 6.872 4.577 -29.262 1.00 95.94 95 MET A N 1
ATOM 719 C CA . MET A 1 95 ? 8.128 5.244 -29.608 1.00 95.94 95 MET A CA 1
ATOM 720 C C . MET A 1 95 ? 9.271 4.846 -28.669 1.00 95.94 95 MET A C 1
ATOM 722 O O . MET A 1 95 ? 10.357 4.515 -29.141 1.00 95.94 95 MET A O 1
ATOM 726 N N . ALA A 1 96 ? 9.039 4.848 -27.354 1.00 94.81 96 ALA A N 1
ATOM 727 C CA . ALA A 1 96 ? 10.050 4.469 -26.369 1.00 94.81 96 ALA A CA 1
ATOM 728 C C . ALA A 1 96 ? 10.481 3.002 -26.527 1.00 94.81 96 ALA A C 1
ATOM 730 O O . ALA A 1 96 ? 11.674 2.698 -26.503 1.00 94.81 96 ALA A O 1
ATOM 731 N N . GLN A 1 97 ? 9.521 2.104 -26.760 1.00 96.06 97 GLN A N 1
ATOM 732 C CA . GLN A 1 97 ? 9.784 0.690 -27.008 1.00 96.06 97 GLN A CA 1
ATOM 733 C C . GLN A 1 97 ? 10.533 0.473 -28.335 1.00 96.06 97 GLN A C 1
ATOM 735 O O . GLN A 1 97 ? 11.433 -0.360 -28.394 1.00 96.06 97 GLN A O 1
ATOM 740 N N . ALA A 1 98 ? 10.213 1.229 -29.391 1.00 96.00 98 ALA A N 1
ATOM 741 C CA . ALA A 1 98 ? 10.936 1.161 -30.663 1.00 96.00 98 ALA A CA 1
ATOM 742 C C . ALA A 1 98 ? 12.380 1.680 -30.546 1.00 96.00 98 ALA A C 1
ATOM 744 O O . ALA A 1 98 ? 13.286 1.120 -31.161 1.00 96.00 98 ALA A O 1
ATOM 745 N N . ALA A 1 99 ? 12.605 2.720 -29.737 1.00 95.56 99 ALA A N 1
ATOM 746 C CA . ALA A 1 99 ? 13.932 3.281 -29.496 1.00 95.56 99 ALA A CA 1
ATOM 747 C C . ALA A 1 99 ? 14.832 2.349 -28.665 1.00 95.56 99 ALA A C 1
ATOM 749 O O . ALA A 1 99 ? 16.044 2.320 -28.876 1.00 95.56 99 ALA A O 1
ATOM 750 N N . GLN A 1 100 ? 14.257 1.578 -27.735 1.00 93.69 100 GLN A N 1
ATOM 751 C CA . GLN A 1 100 ? 14.994 0.623 -26.908 1.00 93.69 100 GLN A CA 1
ATOM 752 C C . GLN A 1 100 ? 14.213 -0.698 -26.746 1.00 93.69 100 GLN A C 1
ATOM 754 O O . GLN A 1 100 ? 13.576 -0.912 -25.713 1.00 93.69 100 GLN A O 1
ATOM 759 N N . PRO A 1 101 ? 14.291 -1.629 -27.721 1.00 91.12 101 PRO A N 1
ATOM 760 C CA . PRO A 1 101 ? 13.477 -2.854 -27.729 1.00 91.12 101 PRO A CA 1
ATOM 761 C C . PRO A 1 101 ? 13.691 -3.789 -26.530 1.00 91.12 101 PRO A C 1
ATOM 763 O O . PRO A 1 101 ? 12.772 -4.493 -26.121 1.00 91.12 101 PRO A O 1
ATOM 766 N N . THR A 1 102 ? 14.897 -3.794 -25.957 1.00 90.38 102 THR A N 1
ATOM 767 C CA . THR A 1 102 ? 15.257 -4.556 -24.745 1.00 90.38 102 THR A CA 1
ATOM 768 C C . THR A 1 102 ? 15.194 -3.708 -23.470 1.00 90.38 102 THR A C 1
ATOM 770 O O . THR A 1 102 ? 15.678 -4.119 -22.417 1.00 90.38 102 THR A O 1
ATOM 773 N N . GLY A 1 103 ? 14.639 -2.499 -23.568 1.00 88.81 103 GLY A N 1
ATOM 774 C CA . GLY A 1 103 ? 14.560 -1.533 -22.485 1.00 88.81 103 GLY A CA 1
ATOM 775 C C . GLY A 1 103 ? 13.488 -1.852 -21.435 1.00 88.81 103 GLY A C 1
ATOM 776 O O . GLY A 1 103 ? 12.802 -2.879 -21.482 1.00 88.81 103 GLY A O 1
ATOM 777 N N . PRO A 1 104 ? 13.311 -0.949 -20.458 1.00 90.00 104 PRO A N 1
ATOM 778 C CA . PRO A 1 104 ? 12.361 -1.142 -19.366 1.00 90.00 104 PRO A CA 1
ATOM 779 C C . PRO A 1 104 ? 10.897 -0.921 -19.776 1.00 90.00 104 PRO A C 1
ATOM 781 O O . PRO A 1 104 ? 9.998 -1.231 -18.999 1.00 90.00 104 PRO A O 1
ATOM 784 N N . VAL A 1 105 ? 10.638 -0.407 -20.982 1.00 94.12 105 VAL A N 1
ATOM 785 C CA . VAL A 1 105 ? 9.307 0.043 -21.400 1.00 94.12 105 VAL A CA 1
ATOM 786 C C . VAL A 1 105 ? 8.701 -0.912 -22.415 1.00 94.12 105 VAL A C 1
ATOM 788 O O . VAL A 1 105 ? 9.240 -1.138 -23.495 1.00 94.12 105 VAL A O 1
ATOM 791 N N . THR A 1 106 ? 7.520 -1.414 -22.076 1.00 95.38 106 THR A N 1
ATOM 792 C CA . THR A 1 106 ? 6.577 -2.030 -23.009 1.00 95.38 106 THR A CA 1
ATOM 793 C C . THR A 1 106 ? 5.161 -1.632 -22.608 1.00 95.38 106 THR A C 1
ATOM 795 O O . THR A 1 106 ? 4.917 -1.247 -21.460 1.00 95.38 106 THR A O 1
ATOM 798 N N . HIS A 1 107 ? 4.190 -1.796 -23.509 1.00 94.19 107 HIS A N 1
ATOM 799 C CA . HIS A 1 107 ? 2.779 -1.596 -23.154 1.00 94.19 107 HIS A CA 1
ATOM 800 C C . HIS A 1 107 ? 2.325 -2.452 -21.964 1.00 94.19 107 HIS A C 1
ATOM 802 O O . HIS A 1 107 ? 1.543 -1.981 -21.139 1.00 94.19 107 HIS A O 1
ATOM 808 N N . SER A 1 108 ? 2.803 -3.696 -21.859 1.00 95.62 108 SER A N 1
ATOM 809 C CA . SER A 1 108 ? 2.456 -4.576 -20.741 1.00 95.62 108 SER A CA 1
ATOM 810 C C . SER A 1 108 ? 3.052 -4.077 -19.427 1.00 95.62 108 SER A C 1
ATOM 812 O O . SER A 1 108 ? 2.321 -3.948 -18.449 1.00 95.62 108 SER A O 1
ATOM 814 N N . LYS A 1 109 ? 4.340 -3.717 -19.410 1.00 96.44 109 LYS A N 1
ATOM 815 C CA . LYS A 1 109 ? 5.030 -3.199 -18.220 1.00 96.44 109 LYS A CA 1
ATOM 816 C C . LYS A 1 109 ? 4.412 -1.891 -17.719 1.00 96.44 109 LYS A C 1
ATOM 818 O O . LYS A 1 109 ? 4.151 -1.762 -16.526 1.00 96.44 109 LYS A O 1
ATOM 823 N N . ALA A 1 110 ? 4.077 -0.972 -18.629 1.00 96.81 110 ALA A N 1
ATOM 824 C CA . ALA A 1 110 ? 3.378 0.274 -18.302 1.00 96.81 110 ALA A CA 1
ATOM 825 C C . ALA A 1 110 ? 2.015 0.019 -17.630 1.00 96.81 110 ALA A C 1
ATOM 827 O O . ALA A 1 110 ? 1.646 0.692 -16.667 1.00 96.81 110 ALA A O 1
ATOM 828 N N . TRP A 1 111 ? 1.269 -0.987 -18.099 1.00 97.12 111 TRP A N 1
ATOM 829 C CA . TRP A 1 111 ? 0.013 -1.389 -17.467 1.00 97.12 111 TRP A CA 1
ATOM 830 C C . TRP A 1 111 ? 0.205 -2.016 -16.093 1.00 97.12 111 TRP A C 1
ATOM 832 O O . TRP A 1 111 ? -0.536 -1.661 -15.179 1.00 97.12 111 TRP A O 1
ATOM 842 N N . VAL A 1 112 ? 1.182 -2.912 -15.928 1.00 97.44 112 VAL A N 1
ATOM 843 C CA . VAL A 1 112 ? 1.488 -3.507 -14.618 1.00 97.44 112 VAL A CA 1
ATOM 844 C C . VAL A 1 112 ? 1.794 -2.401 -13.608 1.00 97.44 112 VAL A C 1
ATOM 846 O O . VAL A 1 112 ? 1.220 -2.383 -12.519 1.00 97.44 112 VAL A O 1
ATOM 849 N N . GLU A 1 113 ? 2.616 -1.424 -13.985 1.00 96.56 113 GLU A N 1
ATOM 850 C CA . GLU A 1 113 ? 2.947 -0.305 -13.109 1.00 96.56 113 GLU A CA 1
ATOM 851 C C . GLU A 1 113 ? 1.728 0.568 -12.770 1.00 96.56 113 GLU A C 1
ATOM 853 O O . GLU A 1 113 ? 1.465 0.847 -11.597 1.00 96.56 113 GLU A O 1
ATOM 858 N N . MET A 1 114 ? 0.934 0.965 -13.768 1.00 97.31 114 MET A N 1
ATOM 859 C CA . MET A 1 114 ? -0.240 1.814 -13.534 1.00 97.31 114 MET A CA 1
ATOM 860 C C . MET A 1 114 ? -1.330 1.104 -12.729 1.00 97.31 114 MET A C 1
ATOM 862 O O . MET A 1 114 ? -1.936 1.724 -11.857 1.00 97.31 114 MET A O 1
ATOM 866 N N . VAL A 1 115 ? -1.543 -0.199 -12.937 1.00 97.56 115 VAL A N 1
ATOM 867 C CA . VAL A 1 115 ? -2.464 -0.994 -12.110 1.00 97.56 115 VAL A CA 1
ATOM 868 C C . VAL A 1 115 ? -2.001 -1.014 -10.655 1.00 97.56 115 VAL A C 1
ATOM 870 O O . VAL A 1 115 ? -2.825 -0.787 -9.770 1.00 97.56 115 VAL A O 1
ATOM 873 N N . HIS A 1 116 ? -0.701 -1.185 -10.387 1.00 97.81 116 HIS A N 1
ATOM 874 C CA . HIS A 1 116 ? -0.176 -1.093 -9.020 1.00 97.81 116 HIS A CA 1
ATOM 875 C C . HIS A 1 116 ? -0.499 0.271 -8.386 1.00 97.81 116 HIS A C 1
ATOM 877 O O . HIS A 1 116 ? -0.994 0.324 -7.260 1.00 97.81 116 HIS A O 1
ATOM 883 N N . ARG A 1 117 ? -0.301 1.373 -9.126 1.00 97.62 117 ARG A N 1
ATOM 884 C CA . ARG A 1 117 ? -0.612 2.741 -8.666 1.00 97.62 117 ARG A CA 1
ATOM 885 C C . ARG A 1 117 ? -2.108 2.946 -8.396 1.00 97.62 117 ARG A C 1
ATOM 887 O O . ARG A 1 117 ? -2.469 3.550 -7.381 1.00 97.62 117 ARG A O 1
ATOM 894 N N . TYR A 1 118 ? -2.985 2.425 -9.256 1.00 97.88 118 TYR A N 1
ATOM 895 C CA . TYR A 1 118 ? -4.438 2.497 -9.064 1.00 97.88 118 TYR A CA 1
ATOM 896 C C . TYR A 1 118 ? -4.879 1.725 -7.816 1.00 97.88 118 TYR A C 1
ATOM 898 O O . TYR A 1 118 ? -5.603 2.271 -6.980 1.00 97.88 118 TYR A O 1
ATOM 906 N N . LEU A 1 119 ? -4.392 0.492 -7.643 1.00 98.25 119 LEU A N 1
ATOM 907 C CA . LEU A 1 119 ? -4.685 -0.335 -6.470 1.00 98.25 119 LEU A CA 1
ATOM 908 C C . LEU A 1 119 ? -4.158 0.306 -5.177 1.00 98.25 119 LEU A C 1
ATOM 910 O O . LEU A 1 119 ? -4.888 0.368 -4.186 1.00 98.25 119 LEU A O 1
ATOM 914 N N . ALA A 1 120 ? -2.939 0.854 -5.196 1.00 98.31 120 ALA A N 1
ATOM 915 C CA . ALA A 1 120 ? -2.362 1.580 -4.065 1.00 98.31 120 ALA A CA 1
ATOM 916 C C . ALA A 1 120 ? -3.199 2.802 -3.668 1.00 98.31 120 ALA A C 1
ATOM 918 O O . ALA A 1 120 ? -3.452 3.027 -2.482 1.00 98.31 120 ALA A O 1
ATOM 919 N N . THR A 1 121 ? -3.700 3.553 -4.650 1.00 98.06 121 THR A N 1
ATOM 920 C CA . THR A 1 121 ? -4.573 4.705 -4.388 1.00 98.06 121 THR A CA 1
ATOM 921 C C . THR A 1 121 ? -5.933 4.271 -3.837 1.00 98.06 121 THR A C 1
ATOM 923 O O . THR A 1 121 ? -6.452 4.909 -2.922 1.00 98.06 121 THR A O 1
ATOM 926 N N . GLY A 1 122 ? -6.484 3.149 -4.315 1.00 98.44 122 GLY A N 1
ATOM 927 C CA . GLY A 1 122 ? -7.689 2.536 -3.750 1.00 98.44 122 GLY A CA 1
ATOM 928 C C . GLY A 1 122 ? -7.516 2.139 -2.279 1.00 98.44 122 GLY A C 1
ATOM 929 O O . GLY A 1 122 ? -8.347 2.485 -1.439 1.00 98.44 122 GLY A O 1
ATOM 930 N N . VAL A 1 123 ? -6.397 1.492 -1.933 1.00 98.69 123 VAL A N 1
ATOM 931 C CA . VAL A 1 123 ? -6.038 1.183 -0.536 1.00 98.69 123 VAL A CA 1
ATOM 932 C C . VAL A 1 123 ? -5.904 2.461 0.300 1.00 98.69 123 VAL A C 1
ATOM 934 O O . VAL A 1 123 ? -6.463 2.535 1.396 1.00 98.69 123 VAL A O 1
ATOM 937 N N . GLY A 1 124 ? -5.237 3.495 -0.220 1.00 98.62 124 GLY A N 1
ATOM 938 C CA . GLY A 1 124 ? -5.138 4.802 0.437 1.00 98.62 124 GLY A CA 1
ATOM 939 C C . GLY A 1 124 ? -6.506 5.435 0.716 1.00 98.62 124 GLY A C 1
ATOM 940 O O . GLY A 1 124 ? -6.757 5.905 1.828 1.00 98.62 124 GLY A O 1
ATOM 941 N N . ALA A 1 125 ? -7.431 5.375 -0.246 1.00 98.69 125 ALA A N 1
ATOM 942 C CA . ALA A 1 125 ? -8.801 5.855 -0.079 1.00 98.69 125 ALA A CA 1
ATOM 943 C C . ALA A 1 125 ? -9.572 5.060 0.994 1.00 98.69 125 ALA A C 1
ATOM 945 O O . ALA A 1 125 ? -10.267 5.659 1.817 1.00 98.69 125 ALA A O 1
ATOM 946 N N . LEU A 1 126 ? -9.406 3.733 1.065 1.00 98.75 126 LEU A N 1
ATOM 947 C CA . LEU A 1 126 ? -9.989 2.915 2.138 1.00 98.75 126 LEU A CA 1
ATOM 948 C C . LEU A 1 126 ? -9.445 3.301 3.523 1.00 98.75 126 LEU A C 1
ATOM 950 O O . LEU A 1 126 ? -10.213 3.401 4.482 1.00 98.75 126 LEU A O 1
ATOM 954 N N . ILE A 1 127 ? -8.142 3.571 3.634 1.00 98.75 127 ILE A N 1
ATOM 955 C CA . ILE A 1 127 ? -7.510 4.026 4.883 1.00 98.75 127 ILE A CA 1
ATOM 956 C C . ILE A 1 127 ? -8.032 5.410 5.291 1.00 98.75 127 ILE A C 1
ATOM 958 O O . ILE A 1 127 ? -8.333 5.631 6.467 1.00 98.75 127 ILE A O 1
ATOM 962 N N . LEU A 1 128 ? -8.219 6.324 4.334 1.00 98.62 128 LEU A N 1
ATOM 963 C CA . LEU A 1 128 ? -8.851 7.620 4.586 1.00 98.62 128 LEU A CA 1
ATOM 964 C C . LEU A 1 128 ? -10.285 7.450 5.110 1.00 98.62 128 LEU A C 1
ATOM 966 O O . LEU A 1 128 ? -10.648 8.060 6.118 1.00 98.62 128 LEU A O 1
ATOM 970 N N . VAL A 1 129 ? -11.084 6.579 4.484 1.00 98.38 129 VAL A N 1
ATOM 971 C CA . VAL A 1 129 ? -12.441 6.257 4.952 1.00 98.38 129 VAL A CA 1
ATOM 972 C C . VAL A 1 129 ? -12.409 5.688 6.371 1.00 98.38 129 VAL A C 1
ATOM 974 O O . VAL A 1 129 ? -13.200 6.123 7.206 1.00 98.38 129 VAL A O 1
ATOM 977 N N . LEU A 1 130 ? -11.482 4.778 6.690 1.00 98.31 130 LEU A N 1
ATOM 978 C CA . LEU A 1 130 ? -11.304 4.251 8.048 1.00 98.31 130 LEU A CA 1
ATOM 979 C C . LEU A 1 130 ? -11.009 5.365 9.060 1.00 98.31 130 LEU A C 1
ATOM 981 O O . LEU A 1 130 ? -11.629 5.398 10.128 1.00 98.31 130 LEU A O 1
ATOM 985 N N . ALA A 1 131 ? -10.102 6.289 8.740 1.00 98.19 131 ALA A N 1
ATOM 986 C CA . ALA A 1 131 ? -9.753 7.405 9.615 1.00 98.19 131 ALA A CA 1
ATOM 987 C C . ALA A 1 131 ? -10.951 8.338 9.859 1.00 98.19 131 ALA A C 1
ATOM 989 O O . ALA A 1 131 ? -11.290 8.629 11.013 1.00 98.19 131 ALA A O 1
ATOM 990 N N . VAL A 1 132 ? -11.650 8.740 8.793 1.00 97.69 132 VAL A N 1
ATOM 991 C CA . VAL A 1 132 ? -12.828 9.616 8.871 1.00 97.69 132 VAL A CA 1
ATOM 992 C C . VAL A 1 132 ? -13.979 8.928 9.605 1.00 97.69 132 VAL A C 1
ATOM 994 O O . VAL A 1 132 ? -14.524 9.490 10.556 1.00 97.69 132 VAL A O 1
ATOM 997 N N . ALA A 1 133 ? -14.328 7.695 9.233 1.00 96.25 133 ALA A N 1
ATOM 998 C CA . ALA A 1 133 ? -15.412 6.944 9.863 1.00 96.25 133 ALA A CA 1
ATOM 999 C C . ALA A 1 133 ? -15.157 6.730 11.363 1.00 96.25 133 ALA A C 1
ATOM 1001 O O . ALA A 1 133 ? -16.082 6.841 12.171 1.00 96.25 133 ALA A O 1
ATOM 1002 N N . THR A 1 134 ? -13.901 6.511 11.757 1.00 96.25 134 THR A N 1
ATOM 1003 C CA . THR A 1 134 ? -13.522 6.403 13.172 1.00 96.25 134 THR A CA 1
ATOM 1004 C C . THR A 1 134 ? -13.661 7.732 13.897 1.00 96.25 134 THR A C 1
ATOM 1006 O O . THR A 1 134 ? -14.226 7.776 14.990 1.00 96.25 134 THR A O 1
ATOM 1009 N N . ALA A 1 135 ? -13.206 8.835 13.300 1.00 95.31 135 ALA A N 1
ATOM 1010 C CA . ALA A 1 135 ? -13.376 10.165 13.877 1.00 95.31 135 ALA A CA 1
ATOM 1011 C C . ALA A 1 135 ? -14.862 10.514 14.076 1.00 95.31 135 ALA A C 1
ATOM 1013 O O . ALA A 1 135 ? -15.244 10.992 15.147 1.00 95.31 135 ALA A O 1
ATOM 1014 N N . LEU A 1 136 ? -15.714 10.214 13.091 1.00 94.12 136 LEU A N 1
ATOM 1015 C CA . LEU A 1 136 ? -17.162 10.421 13.171 1.00 94.12 136 LEU A CA 1
ATOM 1016 C C . LEU A 1 136 ? -17.814 9.535 14.241 1.00 94.12 136 LEU A C 1
ATOM 1018 O O . LEU A 1 136 ? -18.612 10.030 15.039 1.00 94.12 136 LEU A O 1
ATOM 1022 N N . ALA A 1 137 ? -17.449 8.251 14.315 1.00 92.12 137 ALA A N 1
ATOM 1023 C CA . ALA A 1 137 ? -17.948 7.337 15.343 1.00 92.12 137 ALA A CA 1
ATOM 1024 C C . ALA A 1 137 ? -17.579 7.817 16.757 1.00 92.12 137 ALA A C 1
ATOM 1026 O O . ALA A 1 137 ? -18.436 7.850 17.639 1.00 92.12 137 ALA A O 1
ATOM 1027 N N . ARG A 1 138 ? -16.339 8.280 16.961 1.00 90.56 138 ARG A N 1
ATOM 1028 C CA . ARG A 1 138 ? -15.885 8.850 18.241 1.00 90.56 138 ARG A CA 1
ATOM 1029 C C . ARG A 1 138 ? -16.641 10.118 18.626 1.00 90.56 138 ARG A C 1
ATOM 1031 O O . ARG A 1 138 ? -16.993 10.280 19.790 1.00 90.56 138 ARG A O 1
ATOM 1038 N N . ARG A 1 139 ? -16.890 11.025 17.673 1.00 89.56 139 ARG A N 1
ATOM 1039 C CA . ARG A 1 139 ? -17.671 12.251 17.925 1.00 89.56 139 ARG A CA 1
ATOM 1040 C C . ARG A 1 139 ? -19.085 11.913 18.401 1.00 89.56 139 ARG A C 1
ATOM 1042 O O . ARG A 1 139 ? -19.543 12.496 19.375 1.00 89.56 139 ARG A O 1
ATOM 1049 N N . ARG A 1 140 ? -19.730 10.921 17.778 1.00 87.44 140 ARG A N 1
ATOM 1050 C CA . ARG A 1 140 ? -21.056 10.433 18.190 1.00 87.44 140 ARG A CA 1
ATOM 1051 C C . ARG A 1 140 ? -21.040 9.786 19.578 1.00 87.44 140 ARG A C 1
ATOM 1053 O O . ARG A 1 140 ? -21.928 10.071 20.369 1.00 87.44 140 ARG A O 1
ATOM 1060 N N . GLN A 1 141 ? -20.016 8.989 19.900 1.00 83.19 141 GLN A N 1
ATOM 1061 C CA . GLN A 1 141 ? -19.854 8.393 21.237 1.00 83.19 141 GLN A CA 1
ATOM 1062 C C . GLN A 1 141 ? -19.708 9.445 22.345 1.00 83.19 141 GLN A C 1
ATOM 1064 O O . GLN A 1 141 ? -20.210 9.239 23.440 1.00 83.19 141 GLN A O 1
ATOM 1069 N N . ARG A 1 142 ? -19.036 10.572 22.070 1.00 82.50 142 ARG A N 1
ATOM 1070 C CA . ARG A 1 142 ? -18.875 11.672 23.038 1.00 82.50 142 ARG A CA 1
ATOM 1071 C C . ARG A 1 142 ? -20.137 12.515 23.229 1.00 82.50 142 ARG A C 1
ATOM 1073 O O . ARG A 1 142 ? -20.285 13.122 24.279 1.00 82.50 142 ARG A O 1
ATOM 1080 N N . ALA A 1 143 ? -20.988 12.597 22.209 1.00 81.69 143 ALA A N 1
ATOM 1081 C CA . ALA A 1 143 ? -22.228 13.372 22.249 1.00 81.69 143 ALA A CA 1
ATOM 1082 C C . ALA A 1 143 ? -23.407 12.593 22.858 1.00 81.69 143 ALA A C 1
ATOM 1084 O O . ALA A 1 143 ? -24.394 13.201 23.262 1.00 81.69 143 ALA A O 1
ATOM 1085 N N . ALA A 1 144 ? -23.328 11.260 22.907 1.00 74.88 144 ALA A N 1
ATOM 1086 C CA . ALA A 1 144 ? -24.358 10.429 23.516 1.00 74.88 144 ALA A CA 1
ATOM 1087 C C . ALA A 1 144 ? -24.270 10.484 25.057 1.00 74.88 144 ALA A C 1
ATOM 1089 O O . ALA A 1 144 ? -23.161 10.435 25.597 1.00 74.88 144 ALA A O 1
ATOM 1090 N N . PRO A 1 145 ? -25.408 10.546 25.780 1.00 64.69 145 PRO A N 1
ATOM 1091 C CA . PRO A 1 145 ? -25.417 10.417 27.234 1.00 64.69 145 PRO A CA 1
ATOM 1092 C C . PRO A 1 145 ? -24.782 9.084 27.644 1.00 64.69 145 PRO A C 1
ATOM 1094 O O . PRO A 1 145 ? -24.929 8.083 26.937 1.00 64.69 145 PRO A O 1
ATOM 1097 N N . VAL A 1 146 ? -24.043 9.101 28.761 1.00 58.88 146 VAL A N 1
ATOM 1098 C CA . VAL A 1 146 ? -23.227 7.987 29.269 1.00 58.88 146 VAL A CA 1
ATOM 1099 C C . VAL A 1 146 ? -24.075 6.716 29.352 1.00 58.88 146 VAL A C 1
ATOM 1101 O O . VAL A 1 146 ? -24.798 6.494 30.317 1.00 58.88 146 VAL A O 1
ATOM 1104 N N . SER A 1 147 ? -23.997 5.877 28.322 1.00 52.44 147 SER A N 1
ATOM 1105 C CA . SER A 1 147 ? -24.541 4.524 28.336 1.00 52.44 147 SER A CA 1
ATOM 1106 C C . SER A 1 147 ? -23.388 3.567 28.601 1.00 52.44 147 SER A C 1
ATOM 1108 O O . SER A 1 147 ? -22.299 3.684 28.032 1.00 52.44 147 SER A O 1
ATOM 1110 N N . HIS A 1 148 ? -23.608 2.667 29.554 1.00 48.44 148 HIS A N 1
ATOM 1111 C CA . HIS A 1 148 ? -22.601 1.745 30.048 1.00 48.44 148 HIS A CA 1
ATOM 1112 C C . HIS A 1 148 ? -21.991 0.879 28.924 1.00 48.44 148 HIS A C 1
ATOM 1114 O O . HIS A 1 148 ? -22.690 0.359 28.058 1.00 48.44 148 HIS A O 1
ATOM 1120 N N . ALA A 1 149 ? -20.670 0.678 29.020 1.00 52.75 149 ALA A N 1
ATOM 1121 C CA . ALA A 1 149 ? -19.904 -0.435 28.445 1.00 52.75 149 ALA A CA 1
ATOM 1122 C C . ALA A 1 149 ? -19.522 -0.431 26.944 1.00 52.75 149 ALA A C 1
ATOM 1124 O O . ALA A 1 149 ? -19.267 -1.501 26.394 1.00 52.75 149 ALA A O 1
ATOM 1125 N N . GLN A 1 150 ? -19.361 0.718 26.274 1.00 59.12 150 GLN A N 1
ATOM 1126 C CA . GLN A 1 150 ? -18.631 0.745 24.990 1.00 59.12 150 GLN A CA 1
ATOM 1127 C C . GLN A 1 150 ? -17.205 1.278 25.154 1.00 59.12 150 GLN A C 1
ATOM 1129 O O . GLN A 1 150 ? -16.993 2.424 25.548 1.00 59.12 150 GLN A O 1
ATOM 1134 N N . ALA A 1 151 ? -16.215 0.444 24.822 1.00 67.31 151 ALA A N 1
ATOM 1135 C CA . ALA A 1 151 ? -14.814 0.848 24.793 1.00 67.31 151 ALA A CA 1
ATOM 1136 C C . ALA A 1 151 ? -14.625 2.026 23.823 1.00 67.31 151 ALA A C 1
ATOM 1138 O O . ALA A 1 151 ? -15.078 1.989 22.674 1.00 67.31 151 ALA A O 1
ATOM 1139 N N . THR A 1 152 ? -13.949 3.080 24.283 1.00 72.75 152 THR A N 1
ATOM 1140 C CA . THR A 1 152 ? -13.695 4.254 23.446 1.00 72.75 152 THR A CA 1
ATOM 1141 C C . THR A 1 152 ? -12.760 3.877 22.301 1.00 72.75 152 THR A C 1
ATOM 1143 O O . THR A 1 152 ? -11.679 3.319 22.499 1.00 72.75 152 THR A O 1
ATOM 1146 N N . LEU A 1 153 ? -13.172 4.174 21.067 1.00 82.56 153 LEU A N 1
ATOM 1147 C CA . LEU A 1 153 ? -12.313 3.957 19.906 1.00 82.56 153 LEU A CA 1
ATOM 1148 C C . LEU A 1 153 ? -11.109 4.907 20.000 1.00 82.56 153 LEU A C 1
ATOM 1150 O O . LEU A 1 153 ? -11.273 6.095 20.287 1.00 82.56 153 LEU A O 1
ATOM 1154 N N . SER A 1 154 ? -9.896 4.416 19.749 1.00 84.06 154 SER A N 1
ATOM 1155 C CA . SER A 1 154 ? -8.705 5.269 19.648 1.00 84.06 154 SER A CA 1
ATOM 1156 C C . SER A 1 154 ? -8.591 5.839 18.233 1.00 84.06 154 SER A C 1
ATOM 1158 O O . SER A 1 154 ? -8.655 5.082 17.270 1.00 84.06 154 SER A O 1
ATOM 1160 N N . ALA A 1 155 ? -8.398 7.157 18.091 1.00 87.94 155 ALA A N 1
ATOM 1161 C CA . ALA A 1 155 ? -8.085 7.749 16.780 1.00 87.94 155 ALA A CA 1
ATOM 1162 C C . ALA A 1 155 ? -6.589 7.755 16.458 1.00 87.94 155 ALA A C 1
ATOM 1164 O O . ALA A 1 155 ? -6.230 8.108 15.344 1.00 87.94 155 ALA A O 1
ATOM 1165 N N . TRP A 1 156 ? -5.722 7.368 17.397 1.00 93.19 156 TRP A N 1
ATOM 1166 C CA . TRP A 1 156 ? -4.285 7.357 17.141 1.00 93.19 156 TRP A CA 1
ATOM 1167 C C . TRP A 1 156 ? -3.926 6.392 16.006 1.00 93.19 156 TRP A C 1
ATOM 1169 O O . TRP A 1 156 ? -3.268 6.793 15.055 1.00 93.19 156 TRP A O 1
ATOM 1179 N N . TRP A 1 157 ? -4.419 5.149 16.066 1.00 94.69 157 TRP A N 1
ATOM 1180 C CA . TRP A 1 157 ? -4.072 4.117 15.082 1.00 94.69 157 TRP A CA 1
ATOM 1181 C C . TRP A 1 157 ? -4.517 4.456 13.653 1.00 94.69 157 TRP A C 1
ATOM 1183 O O . TRP A 1 157 ? -3.676 4.368 12.759 1.00 94.69 157 TRP A O 1
ATOM 1193 N N . PRO A 1 158 ? -5.757 4.918 13.401 1.00 96.44 158 PRO A N 1
ATOM 1194 C CA . PRO A 1 158 ? -6.162 5.303 12.049 1.00 96.44 158 PRO A CA 1
ATOM 1195 C C . PRO A 1 158 ? -5.422 6.530 11.529 1.00 96.44 158 PRO A C 1
ATOM 1197 O O . PRO A 1 158 ? -5.076 6.567 10.355 1.00 96.44 158 PRO A O 1
ATOM 1200 N N . THR A 1 159 ? -5.134 7.513 12.389 1.00 97.00 159 THR A N 1
ATOM 1201 C CA . THR A 1 159 ? -4.343 8.685 11.992 1.00 97.00 159 THR A CA 1
ATOM 1202 C C . THR A 1 159 ? -2.904 8.296 11.665 1.00 97.00 159 THR A C 1
ATOM 1204 O O . THR A 1 159 ? -2.391 8.710 10.632 1.00 97.00 159 THR A O 1
ATOM 1207 N N . ALA A 1 160 ? -2.267 7.464 12.493 1.00 98.00 160 ALA A N 1
ATOM 1208 C CA . ALA A 1 160 ? -0.924 6.955 12.228 1.00 98.00 160 ALA A CA 1
ATOM 1209 C C . ALA A 1 160 ? -0.881 6.148 10.921 1.00 98.00 160 ALA A C 1
ATOM 1211 O O . ALA A 1 160 ? 0.005 6.364 10.102 1.00 98.00 160 ALA A O 1
ATOM 1212 N N . THR A 1 161 ? -1.876 5.287 10.683 1.00 98.50 161 THR A N 1
ATOM 1213 C CA . THR A 1 161 ? -2.007 4.509 9.438 1.00 98.50 161 THR A CA 1
ATOM 1214 C C . THR A 1 161 ? -2.196 5.418 8.221 1.00 98.50 161 THR A C 1
ATOM 1216 O O . THR A 1 161 ? -1.574 5.187 7.188 1.00 98.50 161 THR A O 1
ATOM 1219 N N . LEU A 1 162 ? -3.003 6.480 8.343 1.00 98.62 162 LEU A N 1
ATOM 1220 C CA . LEU A 1 162 ? -3.215 7.463 7.277 1.00 98.62 162 LEU A CA 1
ATOM 1221 C C . LEU A 1 162 ? -1.934 8.240 6.946 1.00 98.62 162 LEU A C 1
ATOM 1223 O O . LEU A 1 162 ? -1.572 8.365 5.781 1.00 98.62 162 LEU A O 1
ATOM 1227 N N . VAL A 1 163 ? -1.220 8.733 7.960 1.00 98.56 163 VAL A N 1
ATOM 1228 C CA . VAL A 1 163 ? 0.071 9.406 7.752 1.00 98.56 163 VAL A CA 1
ATOM 1229 C C . VAL A 1 163 ? 1.068 8.445 7.104 1.00 98.56 163 VAL A C 1
ATOM 1231 O O . VAL A 1 163 ? 1.756 8.815 6.154 1.00 98.56 163 VAL A O 1
ATOM 1234 N N . TRP A 1 164 ? 1.110 7.197 7.571 1.00 98.69 164 TRP A N 1
ATOM 1235 C CA . TRP A 1 164 ? 2.039 6.196 7.063 1.00 98.69 164 TRP A CA 1
ATOM 1236 C C . TRP A 1 164 ? 1.768 5.813 5.606 1.00 98.69 164 TRP A C 1
ATOM 1238 O O . TRP A 1 164 ? 2.714 5.717 4.828 1.00 98.69 164 TRP A O 1
ATOM 1248 N N . VAL A 1 165 ? 0.505 5.654 5.188 1.00 98.62 165 VAL A N 1
ATOM 1249 C CA . VAL A 1 165 ? 0.202 5.373 3.773 1.00 98.62 165 VAL A CA 1
ATOM 1250 C C . VAL A 1 165 ? 0.556 6.554 2.862 1.00 98.62 165 VAL A C 1
ATOM 1252 O O . VAL A 1 165 ? 1.009 6.332 1.743 1.00 98.62 165 VAL A O 1
ATOM 1255 N N . CYS A 1 166 ? 0.449 7.801 3.337 1.00 98.31 166 CYS A N 1
ATOM 1256 C CA . CYS A 1 166 ? 0.919 8.970 2.583 1.00 98.31 166 CYS A CA 1
ATOM 1257 C C . CYS A 1 166 ? 2.442 8.960 2.402 1.00 98.31 166 CYS A C 1
ATOM 1259 O O . CYS A 1 166 ? 2.926 9.157 1.287 1.00 98.31 166 CYS A O 1
ATOM 1261 N N . LEU A 1 167 ? 3.197 8.680 3.473 1.00 98.38 167 LEU A N 1
ATOM 1262 C CA . LEU A 1 167 ? 4.649 8.486 3.379 1.00 98.38 167 LEU A CA 1
ATOM 1263 C C . LEU A 1 167 ? 4.977 7.360 2.400 1.00 98.38 167 LEU A C 1
ATOM 1265 O O . LEU A 1 167 ? 5.881 7.493 1.580 1.00 98.38 167 LEU A O 1
ATOM 1269 N N . GLN A 1 168 ? 4.203 6.280 2.432 1.00 9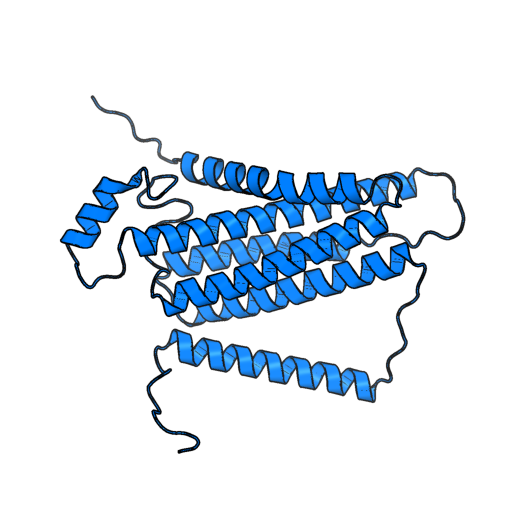8.44 168 GLN A N 1
ATOM 1270 C CA . GLN A 1 168 ? 4.432 5.149 1.557 1.00 98.44 168 GLN A CA 1
ATOM 1271 C C . GLN A 1 168 ? 4.135 5.449 0.083 1.00 98.44 168 GLN A C 1
ATOM 1273 O O . GLN A 1 168 ? 4.872 5.000 -0.796 1.00 98.44 168 GLN A O 1
ATOM 1278 N N . GLY A 1 169 ? 3.112 6.260 -0.196 1.00 97.50 169 GLY A N 1
ATOM 1279 C CA . GLY A 1 169 ? 2.870 6.815 -1.527 1.00 97.50 169 GLY A CA 1
ATOM 1280 C C . GLY A 1 169 ? 4.041 7.672 -2.015 1.00 97.50 169 GLY A C 1
ATOM 1281 O O . GLY A 1 169 ? 4.446 7.545 -3.168 1.00 97.50 169 GLY A O 1
ATOM 1282 N N . ALA A 1 170 ? 4.647 8.471 -1.129 1.00 97.31 170 ALA A N 1
ATOM 1283 C CA . ALA A 1 170 ? 5.845 9.245 -1.454 1.00 97.31 170 ALA A CA 1
ATOM 1284 C C . ALA A 1 170 ? 7.052 8.342 -1.764 1.00 97.31 170 ALA A C 1
ATOM 1286 O O . ALA A 1 170 ? 7.715 8.551 -2.776 1.00 97.31 170 ALA A O 1
ATOM 1287 N N . PHE A 1 171 ? 7.305 7.297 -0.966 1.00 97.62 171 PHE A N 1
ATOM 1288 C CA . PHE A 1 171 ? 8.342 6.305 -1.282 1.00 97.62 171 PHE A CA 1
ATOM 1289 C C . PHE A 1 171 ? 8.072 5.588 -2.612 1.00 97.62 171 PHE A C 1
ATOM 1291 O O . PHE A 1 171 ? 9.006 5.397 -3.383 1.00 97.62 171 PHE A O 1
ATOM 1298 N N . GLY A 1 172 ? 6.815 5.259 -2.927 1.00 97.00 172 GLY A N 1
ATOM 1299 C CA . GLY A 1 172 ? 6.442 4.673 -4.220 1.00 97.00 172 GLY A CA 1
ATOM 1300 C C . GLY A 1 172 ? 6.667 5.621 -5.406 1.00 97.00 172 GLY A C 1
ATOM 1301 O O . GLY A 1 172 ? 7.096 5.197 -6.474 1.00 97.00 172 GLY A O 1
ATOM 1302 N N . ALA A 1 173 ? 6.463 6.929 -5.230 1.00 96.44 173 ALA A N 1
ATOM 1303 C CA . ALA A 1 173 ? 6.860 7.909 -6.243 1.00 96.44 173 ALA A CA 1
ATOM 1304 C C . ALA A 1 173 ? 8.394 7.970 -6.387 1.00 96.44 173 ALA A C 1
ATOM 1306 O O . ALA A 1 173 ? 8.916 7.994 -7.503 1.00 96.44 173 ALA A O 1
ATOM 1307 N N . LEU A 1 174 ? 9.127 7.923 -5.266 1.00 97.25 174 LEU A N 1
ATOM 1308 C CA . LEU A 1 174 ? 10.593 7.907 -5.255 1.00 97.25 174 LEU A CA 1
ATOM 1309 C C . LEU A 1 174 ? 11.186 6.663 -5.927 1.00 97.25 174 LEU A C 1
ATOM 1311 O O . LEU A 1 174 ? 12.246 6.771 -6.539 1.00 97.25 174 LEU A O 1
ATOM 1315 N N . THR A 1 175 ? 10.522 5.499 -5.884 1.00 96.44 175 THR A N 1
ATOM 1316 C CA . THR A 1 175 ? 11.026 4.313 -6.600 1.00 96.44 175 THR A CA 1
ATOM 1317 C C . THR A 1 175 ? 11.116 4.548 -8.105 1.00 96.44 175 THR A C 1
ATOM 1319 O O . THR A 1 175 ? 12.032 4.034 -8.738 1.00 96.44 175 THR A O 1
ATOM 1322 N N . VAL A 1 176 ? 10.226 5.363 -8.674 1.00 95.12 176 VAL A N 1
ATOM 1323 C CA . VAL A 1 176 ? 10.238 5.695 -10.105 1.00 95.12 176 VAL A CA 1
ATOM 1324 C C . VAL A 1 176 ? 11.198 6.852 -10.375 1.00 95.12 176 VAL A C 1
ATOM 1326 O O . VAL A 1 176 ? 12.098 6.732 -11.209 1.00 95.12 176 VAL A O 1
ATOM 1329 N N . THR A 1 177 ? 11.080 7.955 -9.626 1.00 94.56 177 THR A N 1
ATOM 1330 C CA . THR A 1 177 ? 11.885 9.165 -9.878 1.00 94.56 177 THR A CA 1
ATOM 1331 C C . THR A 1 177 ? 13.377 8.950 -9.628 1.00 94.56 177 THR A C 1
ATOM 1333 O O . THR A 1 177 ? 14.201 9.572 -10.297 1.00 94.56 177 THR A O 1
ATOM 1336 N N . TRP A 1 178 ? 13.747 8.043 -8.717 1.00 95.56 178 TRP A N 1
ATOM 1337 C CA . TRP A 1 178 ? 15.139 7.654 -8.450 1.00 95.56 178 TRP A CA 1
ATOM 1338 C C . TRP A 1 178 ? 15.522 6.328 -9.121 1.00 95.56 178 TRP A C 1
ATOM 1340 O O . TRP A 1 178 ? 16.449 5.651 -8.676 1.00 95.56 178 TRP A O 1
ATOM 1350 N N . ARG A 1 179 ? 14.817 5.946 -10.195 1.00 94.31 179 ARG A N 1
ATOM 1351 C CA . ARG A 1 179 ? 15.169 4.826 -11.086 1.00 94.31 179 ARG A CA 1
ATOM 1352 C C . ARG A 1 179 ? 15.477 3.522 -10.342 1.00 94.31 179 ARG A C 1
ATOM 1354 O O . ARG A 1 179 ? 16.490 2.874 -10.591 1.00 94.31 179 ARG A O 1
ATOM 1361 N N . LEU A 1 180 ? 14.588 3.147 -9.424 1.00 93.62 180 LEU A N 1
ATOM 1362 C CA . LEU A 1 180 ? 14.655 1.928 -8.617 1.00 93.62 180 LEU A CA 1
ATOM 1363 C C . LEU A 1 180 ? 15.912 1.816 -7.735 1.00 93.62 180 LEU A C 1
ATOM 1365 O O . LEU A 1 180 ? 16.378 0.701 -7.484 1.00 93.62 180 LEU A O 1
ATOM 1369 N N . TYR A 1 181 ? 16.437 2.942 -7.225 1.00 96.25 181 TYR A N 1
ATOM 1370 C CA . TYR A 1 181 ? 17.567 2.946 -6.287 1.00 96.25 181 TYR A CA 1
ATOM 1371 C C . TYR A 1 181 ? 17.355 1.917 -5.151 1.00 96.25 181 TYR A C 1
ATOM 1373 O O . TYR A 1 181 ? 16.339 2.003 -4.446 1.00 96.25 181 TYR A O 1
ATOM 1381 N N . PRO A 1 182 ? 18.278 0.948 -4.946 1.00 96.12 182 PRO A N 1
ATOM 1382 C CA . PRO A 1 182 ? 18.031 -0.225 -4.103 1.00 96.12 182 PRO A CA 1
ATOM 1383 C C . PRO A 1 182 ? 17.541 0.076 -2.688 1.00 96.12 182 PRO A C 1
ATOM 1385 O O . PRO A 1 182 ? 16.614 -0.575 -2.194 1.00 96.12 182 PRO A O 1
ATOM 1388 N N . ALA A 1 183 ? 18.102 1.106 -2.050 1.00 96.94 183 ALA A N 1
ATOM 1389 C CA . ALA A 1 183 ? 17.693 1.503 -0.710 1.00 96.94 183 ALA A CA 1
ATOM 1390 C C . ALA A 1 183 ? 16.240 2.003 -0.668 1.00 96.94 183 ALA A C 1
ATOM 1392 O O . ALA A 1 183 ? 15.504 1.636 0.240 1.00 96.94 183 ALA A O 1
ATOM 1393 N N . ILE A 1 184 ? 15.796 2.784 -1.659 1.00 97.69 184 ILE A N 1
ATOM 1394 C CA . ILE A 1 184 ? 14.425 3.318 -1.706 1.00 97.69 184 ILE A CA 1
ATOM 1395 C C . ILE A 1 184 ? 13.416 2.200 -1.955 1.00 97.69 184 ILE A C 1
ATOM 1397 O O . ILE A 1 184 ? 12.405 2.139 -1.263 1.00 97.69 184 ILE A O 1
ATOM 1401 N N . VAL A 1 185 ? 13.707 1.274 -2.874 1.00 96.88 185 VAL A N 1
ATOM 1402 C CA . VAL A 1 185 ? 12.829 0.118 -3.132 1.00 96.88 185 VAL A CA 1
ATOM 1403 C C . VAL A 1 185 ? 12.734 -0.786 -1.896 1.00 96.88 185 VAL A C 1
ATOM 1405 O O . VAL A 1 185 ? 11.644 -1.228 -1.534 1.00 96.88 185 VAL A O 1
ATOM 1408 N N . THR A 1 186 ? 13.853 -1.016 -1.202 1.00 97.00 186 THR A N 1
ATOM 1409 C CA . THR A 1 186 ? 13.876 -1.819 0.033 1.00 97.00 186 THR A CA 1
ATOM 1410 C C . THR A 1 186 ? 13.121 -1.124 1.169 1.00 97.00 186 THR A C 1
ATOM 1412 O O . THR A 1 186 ? 12.317 -1.757 1.850 1.00 97.00 186 THR A O 1
ATOM 1415 N N . LEU A 1 187 ? 13.315 0.186 1.355 1.00 97.62 187 LEU A N 1
ATOM 1416 C CA . LEU A 1 187 ? 12.575 0.975 2.345 1.00 97.62 187 LEU A CA 1
ATOM 1417 C C . LEU A 1 187 ? 11.079 1.024 2.035 1.00 97.62 187 LEU A C 1
ATOM 1419 O O . LEU A 1 187 ? 10.274 0.928 2.957 1.00 97.62 187 LEU A O 1
ATOM 1423 N N . HIS A 1 188 ? 10.701 1.101 0.759 1.00 98.19 188 HIS A N 1
ATOM 1424 C CA . HIS A 1 188 ? 9.312 0.982 0.336 1.00 98.19 188 HIS A CA 1
ATOM 1425 C C . HIS A 1 188 ? 8.741 -0.388 0.744 1.00 98.19 188 HIS A C 1
ATOM 1427 O O . HIS A 1 188 ? 7.707 -0.440 1.402 1.00 98.19 188 HIS A O 1
ATOM 1433 N N . LEU A 1 189 ? 9.428 -1.504 0.480 1.00 97.81 189 LEU A N 1
ATOM 1434 C CA . LEU A 1 189 ? 8.983 -2.830 0.942 1.00 97.81 189 LEU A CA 1
ATOM 1435 C C . LEU A 1 189 ? 8.818 -2.894 2.472 1.00 97.81 189 LEU A C 1
ATOM 1437 O O . LEU A 1 189 ? 7.772 -3.316 2.967 1.00 97.81 189 LEU A O 1
ATOM 1441 N N . LEU A 1 190 ? 9.819 -2.446 3.234 1.00 98.19 190 LEU A N 1
ATOM 1442 C CA . LEU A 1 190 ? 9.756 -2.440 4.701 1.00 98.19 190 LEU A CA 1
ATOM 1443 C C . LEU A 1 190 ? 8.622 -1.539 5.217 1.00 98.19 190 LEU A C 1
ATOM 1445 O O . LEU A 1 190 ? 7.906 -1.908 6.148 1.00 98.19 190 LEU A O 1
ATOM 1449 N N . GLY A 1 191 ? 8.400 -0.393 4.571 1.00 98.38 191 GLY A N 1
ATOM 1450 C CA . GLY A 1 191 ? 7.282 0.504 4.844 1.00 98.38 191 GLY A CA 1
ATOM 1451 C C . GLY A 1 191 ? 5.920 -0.155 4.622 1.00 98.38 191 GLY A C 1
ATOM 1452 O O . GLY A 1 191 ? 5.011 0.049 5.431 1.00 98.38 191 GLY A O 1
ATOM 1453 N N . ALA A 1 192 ? 5.780 -1.001 3.596 1.00 98.50 192 ALA A N 1
ATOM 1454 C CA . ALA A 1 192 ? 4.565 -1.781 3.355 1.00 98.50 192 ALA A CA 1
ATOM 1455 C C . ALA A 1 192 ? 4.317 -2.812 4.470 1.00 98.50 192 ALA A C 1
ATOM 1457 O O . ALA A 1 192 ? 3.189 -2.948 4.942 1.00 98.50 192 ALA A O 1
ATOM 1458 N N . VAL A 1 193 ? 5.368 -3.475 4.969 1.00 98.31 193 VAL A N 1
ATOM 1459 C CA . VAL A 1 193 ? 5.264 -4.396 6.118 1.00 98.31 193 VAL A CA 1
ATOM 1460 C C . VAL A 1 193 ? 4.815 -3.655 7.383 1.00 98.31 193 VAL A C 1
ATOM 1462 O O . VAL A 1 193 ? 3.946 -4.141 8.110 1.00 98.31 193 VAL A O 1
ATOM 1465 N N . VAL A 1 194 ? 5.334 -2.447 7.627 1.00 98.25 194 VAL A N 1
ATOM 1466 C CA . VAL A 1 194 ? 4.861 -1.594 8.732 1.00 98.25 194 VAL A CA 1
ATOM 1467 C C . VAL A 1 194 ? 3.391 -1.206 8.539 1.00 98.25 194 VAL A C 1
ATOM 1469 O O . VAL A 1 194 ? 2.622 -1.261 9.498 1.00 98.25 194 VAL A O 1
ATOM 1472 N N . LEU A 1 195 ? 2.961 -0.881 7.315 1.00 98.69 195 LEU A N 1
ATOM 1473 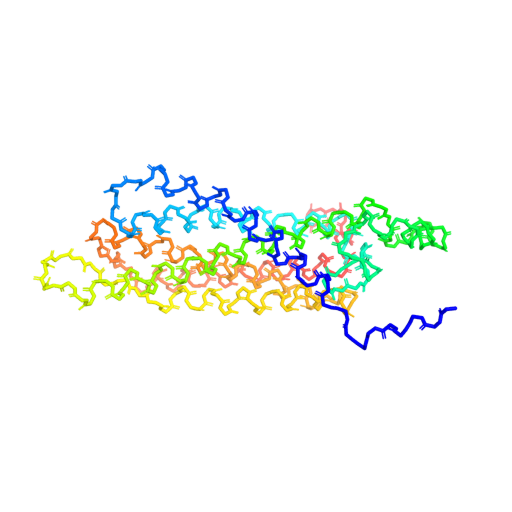C CA . LEU A 1 195 ? 1.558 -0.571 7.024 1.00 98.69 195 LEU A CA 1
ATOM 1474 C C . LEU A 1 195 ? 0.633 -1.764 7.325 1.00 98.69 195 LEU A C 1
ATOM 1476 O O . LEU A 1 195 ? -0.411 -1.585 7.956 1.00 98.69 195 LEU A O 1
ATOM 1480 N N . LEU A 1 196 ? 1.035 -2.982 6.944 1.00 98.56 196 LEU A N 1
ATOM 1481 C CA . LEU A 1 196 ? 0.322 -4.218 7.288 1.00 98.56 196 LEU A CA 1
ATOM 1482 C C . LEU A 1 196 ? 0.226 -4.411 8.806 1.00 98.56 196 LEU A C 1
ATOM 1484 O O . LEU A 1 196 ? -0.844 -4.740 9.321 1.00 98.56 196 LEU A O 1
ATOM 1488 N N . ALA A 1 197 ? 1.312 -4.156 9.540 1.00 98.19 197 ALA A N 1
ATOM 1489 C CA . ALA A 1 197 ? 1.310 -4.228 10.998 1.00 98.19 197 ALA A CA 1
ATOM 1490 C C . ALA A 1 197 ? 0.351 -3.198 11.624 1.00 98.19 197 ALA A C 1
ATOM 1492 O O . ALA A 1 197 ? -0.427 -3.552 12.512 1.00 98.19 197 ALA A O 1
ATOM 1493 N N . LEU A 1 198 ? 0.343 -1.952 11.138 1.00 98.50 198 LEU A N 1
ATOM 1494 C CA . LEU A 1 198 ? -0.573 -0.901 11.599 1.00 98.50 198 LEU A CA 1
ATOM 1495 C C . LEU A 1 198 ? -2.044 -1.277 11.363 1.00 98.50 198 LEU A C 1
ATOM 1497 O O . LEU A 1 198 ? -2.859 -1.185 12.286 1.00 98.50 198 LEU A O 1
ATOM 1501 N N . LEU A 1 199 ? -2.377 -1.774 10.168 1.00 98.62 199 LEU A N 1
ATOM 1502 C CA . LEU A 1 199 ? -3.722 -2.257 9.841 1.00 98.62 199 LEU A CA 1
ATOM 1503 C C . LEU A 1 199 ? -4.122 -3.470 10.692 1.00 98.62 199 LEU A C 1
ATOM 1505 O O . LEU A 1 199 ? -5.257 -3.539 11.164 1.00 98.62 199 LEU A O 1
ATOM 1509 N N . CYS A 1 200 ? -3.198 -4.396 10.955 1.00 98.31 200 CYS A N 1
ATOM 1510 C CA . CYS A 1 200 ? -3.434 -5.541 11.835 1.00 98.31 200 CYS A CA 1
ATOM 1511 C C . CYS A 1 200 ? -3.722 -5.097 13.278 1.00 98.31 200 CYS A C 1
ATOM 1513 O O . CYS A 1 200 ? -4.723 -5.511 13.872 1.00 98.31 200 CYS A O 1
ATOM 1515 N N . ILE A 1 201 ? -2.914 -4.182 13.825 1.00 96.56 201 ILE A N 1
ATOM 1516 C CA . ILE A 1 201 ? -3.147 -3.592 15.150 1.00 96.56 201 ILE A CA 1
ATOM 1517 C C . ILE A 1 201 ? -4.530 -2.939 15.191 1.00 96.56 201 ILE A C 1
ATOM 1519 O O . ILE A 1 201 ? -5.316 -3.213 16.102 1.00 96.56 201 ILE A O 1
ATOM 1523 N N . GLN A 1 202 ? -4.862 -2.122 14.189 1.00 96.88 202 GLN A N 1
ATOM 1524 C CA . GLN A 1 202 ? -6.157 -1.459 14.085 1.00 96.88 202 GLN A CA 1
ATOM 1525 C C . GLN A 1 202 ? -7.318 -2.467 14.022 1.00 96.88 202 GLN A C 1
ATOM 1527 O O . GLN A 1 202 ? -8.299 -2.314 14.756 1.00 96.88 202 GLN A O 1
ATOM 1532 N N . ALA A 1 203 ? -7.195 -3.537 13.232 1.00 97.62 203 ALA A N 1
ATOM 1533 C CA . ALA A 1 203 ? -8.198 -4.595 13.138 1.00 97.62 203 ALA A CA 1
ATOM 1534 C C . ALA A 1 203 ? -8.422 -5.284 14.493 1.00 97.62 203 ALA A C 1
ATOM 1536 O O . ALA A 1 203 ? -9.572 -5.447 14.913 1.00 97.62 203 ALA A O 1
ATOM 1537 N N . VAL A 1 204 ? -7.347 -5.629 15.213 1.00 96.06 204 VAL A N 1
ATOM 1538 C CA . VAL A 1 204 ? -7.422 -6.235 16.553 1.00 96.06 204 VAL A CA 1
ATOM 1539 C C . VAL A 1 204 ? -8.079 -5.283 17.552 1.00 96.06 204 VAL A C 1
ATOM 1541 O O . VAL A 1 204 ? -8.942 -5.709 18.321 1.00 96.06 204 VAL A O 1
ATOM 1544 N N . ARG A 1 205 ? -7.721 -3.992 17.539 1.00 93.81 205 ARG A N 1
ATOM 1545 C CA . ARG A 1 205 ? -8.321 -2.990 18.437 1.00 93.81 205 ARG A CA 1
ATOM 1546 C C . ARG A 1 205 ? -9.818 -2.812 18.181 1.00 93.81 205 ARG A C 1
ATOM 1548 O O . ARG A 1 205 ? -10.586 -2.747 19.138 1.00 93.81 205 ARG A O 1
ATOM 1555 N N . TYR A 1 206 ? -10.259 -2.783 16.922 1.00 94.94 206 TYR A N 1
ATOM 1556 C CA . TYR A 1 206 ? -11.690 -2.712 16.615 1.00 94.94 206 TYR A CA 1
ATOM 1557 C C . TYR A 1 206 ? -12.449 -3.970 17.005 1.00 94.94 206 TYR A C 1
ATOM 1559 O O . TYR A 1 206 ? -13.567 -3.861 17.506 1.00 94.94 206 TYR A O 1
ATOM 1567 N N . ARG A 1 207 ? -11.843 -5.151 16.846 1.00 94.88 207 ARG A N 1
ATOM 1568 C CA . ARG A 1 207 ? -12.438 -6.403 17.320 1.00 94.88 207 ARG A CA 1
ATOM 1569 C C . ARG A 1 207 ? -12.627 -6.392 18.834 1.00 94.88 207 ARG A C 1
ATOM 1571 O O . ARG A 1 207 ? -13.720 -6.673 19.310 1.00 94.88 207 ARG A O 1
ATOM 1578 N N . GLN A 1 208 ? -11.592 -6.001 19.576 1.00 93.25 208 GLN A N 1
ATOM 1579 C CA . GLN A 1 208 ? -11.650 -5.864 21.032 1.00 93.25 208 GLN A CA 1
ATOM 1580 C C . GLN A 1 208 ? -12.738 -4.883 21.471 1.00 93.25 208 GLN A C 1
ATOM 1582 O O . GLN A 1 208 ? -13.528 -5.210 22.352 1.00 93.25 208 GLN A O 1
ATOM 1587 N N . ALA A 1 209 ? -12.841 -3.723 20.814 1.00 91.25 209 ALA A N 1
ATOM 1588 C CA . ALA A 1 209 ? -13.890 -2.748 21.102 1.00 91.25 209 ALA A CA 1
ATOM 1589 C C . ALA A 1 209 ? -15.299 -3.268 20.764 1.00 91.25 209 ALA A C 1
ATOM 1591 O O . ALA A 1 209 ? -16.242 -2.990 21.498 1.00 91.25 209 ALA A O 1
ATOM 1592 N N . ALA A 1 210 ? -15.452 -4.032 19.678 1.00 91.50 210 ALA A N 1
ATOM 1593 C CA . ALA A 1 210 ? -16.731 -4.616 19.275 1.00 91.50 210 ALA A CA 1
ATOM 1594 C C . ALA A 1 210 ? -17.188 -5.767 20.186 1.00 91.50 210 ALA A C 1
ATOM 1596 O O . ALA A 1 210 ? -18.388 -5.991 20.320 1.00 91.50 210 ALA A O 1
ATOM 1597 N N . GLU A 1 211 ? -16.246 -6.510 20.770 1.00 91.75 211 GLU A N 1
ATOM 1598 C CA . GLU A 1 211 ? -16.505 -7.665 21.640 1.00 91.75 211 GLU A CA 1
ATOM 1599 C C . GLU A 1 211 ? -16.412 -7.321 23.140 1.00 91.75 211 GLU A C 1
ATOM 1601 O O . GLU A 1 211 ? -16.628 -8.195 23.973 1.00 91.75 211 GLU A O 1
ATOM 1606 N N . GLY A 1 212 ? -16.055 -6.082 23.502 1.00 88.75 212 GLY A N 1
ATOM 1607 C CA . GLY A 1 212 ? -15.814 -5.686 24.896 1.00 88.75 212 GLY A CA 1
ATOM 1608 C C . GLY A 1 212 ? -14.638 -6.422 25.553 1.00 88.75 212 GLY A C 1
ATOM 1609 O O . GLY A 1 212 ? -14.601 -6.566 26.772 1.00 88.75 212 GLY A O 1
ATOM 1610 N N . ARG A 1 213 ? -13.683 -6.926 24.759 1.00 88.44 213 ARG A N 1
ATOM 1611 C CA . ARG A 1 213 ? -12.564 -7.748 25.243 1.00 88.44 213 ARG A CA 1
ATOM 1612 C C . ARG A 1 213 ? -11.349 -6.900 25.595 1.00 88.44 213 ARG A C 1
ATOM 1614 O O . ARG A 1 213 ? -10.904 -6.075 24.799 1.00 88.44 213 ARG A O 1
ATOM 1621 N N . LEU A 1 214 ? -10.768 -7.166 26.761 1.00 87.44 214 LEU A N 1
ATOM 1622 C CA . LEU A 1 214 ? -9.507 -6.561 27.183 1.00 87.44 214 LEU A CA 1
ATOM 1623 C C . LEU A 1 214 ? -8.302 -7.226 26.488 1.00 87.44 214 LEU A C 1
ATOM 1625 O O . LEU A 1 214 ? -8.391 -8.383 26.067 1.00 87.44 214 LEU A O 1
ATOM 1629 N N . PRO A 1 215 ? -7.163 -6.521 26.356 1.00 87.81 215 PRO A N 1
ATOM 1630 C CA . PRO A 1 215 ? -5.926 -7.122 25.872 1.00 87.81 215 PRO A CA 1
ATOM 1631 C C . PRO A 1 215 ? -5.455 -8.263 26.780 1.00 87.81 215 PRO A C 1
ATOM 1633 O O . PRO A 1 215 ? -5.422 -8.120 28.000 1.00 87.81 215 PRO A O 1
ATOM 1636 N N . THR A 1 216 ? -5.035 -9.374 26.179 1.00 89.69 216 THR A N 1
ATOM 1637 C CA . THR A 1 216 ? -4.423 -10.493 26.902 1.00 89.69 216 THR A CA 1
ATOM 1638 C C . THR A 1 216 ? -3.073 -10.071 27.483 1.00 89.69 216 THR A C 1
ATOM 1640 O O . THR A 1 216 ? -2.237 -9.509 26.771 1.00 89.69 216 THR A O 1
ATOM 1643 N N . ALA A 1 217 ? -2.850 -10.344 28.769 1.00 92.88 217 ALA A N 1
ATOM 1644 C CA . ALA A 1 217 ? -1.562 -10.104 29.410 1.00 92.88 217 ALA A CA 1
ATOM 1645 C C . ALA A 1 217 ? -0.508 -11.082 28.868 1.00 92.88 217 ALA A C 1
ATOM 1647 O O . ALA A 1 217 ? -0.742 -12.287 28.804 1.00 92.88 217 ALA A O 1
ATOM 1648 N N . VAL A 1 218 ? 0.658 -10.558 28.486 1.00 94.50 218 VAL A N 1
ATOM 1649 C CA . VAL A 1 218 ? 1.780 -11.348 27.958 1.00 94.50 218 VAL A CA 1
ATOM 1650 C C . VAL A 1 218 ? 2.977 -11.204 28.904 1.00 94.50 218 VAL A C 1
ATOM 1652 O O . VAL A 1 218 ? 3.386 -10.063 29.160 1.00 94.50 218 VAL A O 1
ATOM 1655 N N . PRO A 1 219 ? 3.564 -12.310 29.406 1.00 97.00 219 PRO A N 1
ATOM 1656 C CA . PRO A 1 219 ? 4.760 -12.268 30.246 1.00 97.00 219 PRO A CA 1
ATOM 1657 C C . PRO A 1 219 ? 5.919 -11.521 29.576 1.00 97.00 219 PRO A C 1
ATOM 1659 O O . PRO A 1 219 ? 6.083 -11.585 28.356 1.00 97.00 219 PRO A O 1
ATOM 1662 N N . ASN A 1 220 ? 6.754 -10.840 30.365 1.00 96.75 220 ASN A N 1
ATOM 1663 C CA . ASN A 1 220 ? 7.853 -10.020 29.834 1.00 96.75 220 ASN A CA 1
ATOM 1664 C C . ASN A 1 220 ? 8.847 -10.841 28.994 1.00 96.75 220 ASN A C 1
ATOM 1666 O O . ASN A 1 220 ? 9.254 -10.385 27.930 1.00 96.75 220 ASN A O 1
ATOM 1670 N N . GLY A 1 221 ? 9.167 -12.072 29.411 1.00 98.00 221 GLY A N 1
ATOM 1671 C CA . GLY A 1 221 ? 10.047 -12.967 28.648 1.00 98.00 221 GLY A CA 1
ATOM 1672 C C . GLY A 1 221 ? 9.501 -13.292 27.253 1.00 98.00 221 GLY A C 1
ATOM 1673 O O . GLY A 1 221 ? 10.198 -13.102 26.259 1.00 98.00 221 GLY A O 1
ATOM 1674 N N . LEU A 1 222 ? 8.224 -13.685 27.161 1.00 97.31 222 LEU A N 1
ATOM 1675 C CA . LEU A 1 222 ? 7.568 -13.956 25.877 1.00 97.31 222 LEU A CA 1
ATOM 1676 C C . LEU A 1 222 ? 7.479 -12.692 25.011 1.00 97.31 222 LEU A C 1
ATOM 1678 O O . LEU A 1 222 ? 7.706 -12.745 23.808 1.00 97.31 222 LEU A O 1
ATOM 1682 N N . ARG A 1 223 ? 7.196 -11.536 25.615 1.00 95.94 223 ARG A N 1
ATOM 1683 C CA . ARG A 1 223 ? 7.150 -10.250 24.907 1.00 95.94 223 ARG A CA 1
ATOM 1684 C C . ARG A 1 223 ? 8.496 -9.881 24.288 1.00 95.94 223 ARG A C 1
ATOM 1686 O O . ARG A 1 223 ? 8.528 -9.447 23.141 1.00 95.94 223 ARG A O 1
ATOM 1693 N N . ASN A 1 224 ? 9.589 -10.076 25.022 1.00 97.50 224 ASN A N 1
ATOM 1694 C CA . ASN A 1 224 ? 10.938 -9.834 24.516 1.00 97.50 224 ASN A CA 1
ATOM 1695 C C . ASN A 1 224 ? 11.275 -10.791 23.367 1.00 97.50 224 ASN A C 1
ATOM 1697 O O . ASN A 1 224 ? 11.821 -10.353 22.358 1.00 97.50 224 ASN A O 1
ATOM 1701 N N . LEU A 1 225 ? 10.884 -12.066 23.476 1.00 98.00 225 LEU A N 1
ATOM 1702 C CA . LEU A 1 225 ? 11.075 -13.047 22.406 1.00 98.00 225 LEU A CA 1
ATOM 1703 C C . LEU A 1 225 ? 10.284 -12.686 21.139 1.00 98.00 225 LEU A C 1
ATOM 1705 O O . LEU A 1 225 ? 10.816 -12.799 20.039 1.00 98.00 225 LEU A O 1
ATOM 1709 N N . LEU A 1 226 ? 9.047 -12.199 21.279 1.00 96.31 226 LEU A N 1
ATOM 1710 C CA . LEU A 1 226 ? 8.244 -11.720 20.149 1.00 96.31 226 LEU A CA 1
ATOM 1711 C C . LEU A 1 226 ? 8.896 -10.517 19.454 1.00 96.31 226 LEU A C 1
ATOM 1713 O O . LEU A 1 226 ? 8.929 -10.474 18.226 1.00 96.31 226 LEU A O 1
ATOM 1717 N N . TRP A 1 227 ? 9.450 -9.567 20.214 1.00 96.75 227 TRP A N 1
ATOM 1718 C CA . TRP A 1 227 ? 10.185 -8.434 19.642 1.00 96.75 227 TRP A CA 1
ATOM 1719 C C . TRP A 1 227 ? 11.476 -8.862 18.948 1.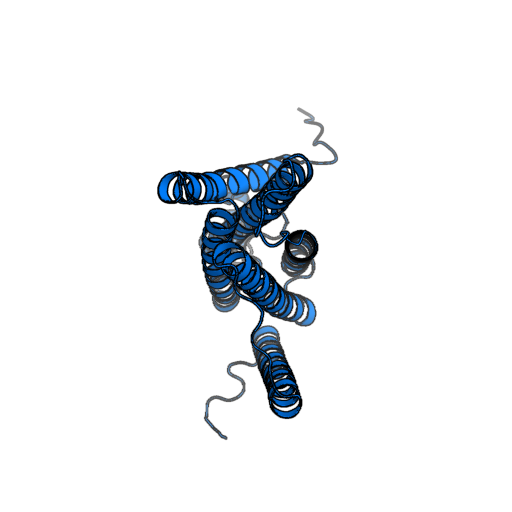00 96.75 227 TRP A C 1
ATOM 1721 O O . TRP A 1 227 ? 11.747 -8.396 17.844 1.00 96.75 227 TRP A O 1
ATOM 1731 N N . ALA A 1 228 ? 12.241 -9.772 19.553 1.00 97.88 228 ALA A N 1
ATOM 1732 C CA . ALA A 1 228 ? 13.443 -10.324 18.939 1.00 97.88 228 ALA A CA 1
ATOM 1733 C C . ALA A 1 228 ? 13.110 -11.066 17.634 1.00 97.88 228 ALA A C 1
ATOM 1735 O O . ALA A 1 228 ? 13.735 -10.815 16.607 1.00 97.88 228 ALA A O 1
ATOM 1736 N N . GLY A 1 229 ? 12.074 -11.910 17.640 1.00 98.00 229 GLY A N 1
ATOM 1737 C CA . GLY A 1 229 ? 11.598 -12.608 16.445 1.00 98.00 229 GLY A CA 1
ATOM 1738 C C . GLY A 1 229 ? 11.123 -11.651 15.350 1.00 98.00 229 GLY A C 1
ATOM 1739 O O . GLY A 1 229 ? 11.476 -11.827 14.187 1.00 98.00 229 GLY A O 1
ATOM 1740 N N . ALA A 1 230 ? 10.388 -10.595 15.710 1.00 96.06 230 ALA A N 1
ATOM 1741 C CA . ALA A 1 230 ? 9.969 -9.565 14.761 1.00 96.06 230 ALA A CA 1
ATOM 1742 C C . ALA A 1 230 ? 11.165 -8.809 14.159 1.00 96.06 230 ALA A C 1
ATOM 1744 O O . ALA A 1 230 ? 11.186 -8.564 12.955 1.00 96.06 230 ALA A O 1
ATOM 1745 N N . ALA A 1 231 ? 12.175 -8.474 14.968 1.00 96.56 231 ALA A N 1
ATOM 1746 C CA . ALA A 1 231 ? 13.391 -7.819 14.493 1.00 96.56 231 ALA A CA 1
ATOM 1747 C C . ALA A 1 231 ? 14.192 -8.719 13.539 1.00 96.56 231 ALA A C 1
ATOM 1749 O O . ALA A 1 231 ? 14.622 -8.255 12.485 1.00 96.56 231 ALA A O 1
ATOM 1750 N N . LEU A 1 232 ? 14.337 -10.008 13.865 1.00 98.12 232 LEU A N 1
ATOM 1751 C CA . LEU A 1 232 ? 14.990 -10.990 12.995 1.00 98.12 232 LEU A CA 1
ATOM 1752 C C . LEU A 1 232 ? 14.239 -11.163 11.670 1.00 98.12 232 LEU A C 1
ATOM 1754 O O . LEU A 1 232 ? 14.865 -11.169 10.614 1.00 98.12 232 LEU A O 1
ATOM 1758 N N . LEU A 1 233 ? 12.906 -11.231 11.708 1.00 97.44 233 LEU A N 1
ATOM 1759 C CA . LEU A 1 233 ? 12.082 -11.301 10.503 1.00 97.44 233 LEU A CA 1
ATOM 1760 C C . LEU A 1 233 ? 12.241 -10.045 9.635 1.00 97.44 233 LEU A C 1
ATOM 1762 O O . LEU A 1 233 ? 12.411 -10.153 8.424 1.00 97.44 233 LEU A O 1
ATOM 1766 N N . LEU A 1 234 ? 12.217 -8.852 10.236 1.00 96.81 234 LEU A N 1
ATOM 1767 C CA . LEU A 1 234 ? 12.430 -7.601 9.504 1.00 96.81 234 LEU A CA 1
ATOM 1768 C C . LEU A 1 234 ? 13.830 -7.530 8.894 1.00 96.81 234 LEU A C 1
ATOM 1770 O O . LEU A 1 234 ? 13.962 -7.105 7.749 1.00 96.81 234 LEU A O 1
ATOM 1774 N N . LEU A 1 235 ? 14.856 -7.985 9.617 1.00 97.81 235 LEU A N 1
ATOM 1775 C CA . LEU A 1 235 ? 16.213 -8.087 9.088 1.00 97.81 235 LEU A CA 1
ATOM 1776 C C . LEU A 1 235 ? 16.269 -9.059 7.904 1.00 97.81 235 LEU A C 1
ATOM 1778 O O . LEU A 1 235 ? 16.841 -8.723 6.873 1.00 97.81 235 LEU A O 1
ATOM 1782 N N . GLN A 1 236 ? 15.628 -10.224 8.005 1.00 98.06 236 GLN A N 1
ATOM 1783 C CA . GLN A 1 236 ? 15.555 -11.193 6.912 1.00 98.06 236 GLN A CA 1
ATOM 1784 C C . GLN A 1 236 ? 14.857 -10.608 5.674 1.00 98.06 236 GLN A C 1
ATOM 1786 O O . GLN A 1 236 ? 15.359 -10.757 4.560 1.00 98.06 236 GLN A O 1
ATOM 1791 N N . ILE A 1 237 ? 13.733 -9.907 5.854 1.00 97.31 237 ILE A N 1
ATOM 1792 C CA . ILE A 1 237 ? 13.024 -9.225 4.760 1.00 97.31 237 ILE A CA 1
ATOM 1793 C C . ILE A 1 237 ? 13.906 -8.129 4.152 1.00 97.31 237 ILE A C 1
ATOM 1795 O O . ILE A 1 237 ? 13.975 -8.018 2.930 1.00 97.31 237 ILE A O 1
ATOM 1799 N N . ALA A 1 238 ? 14.606 -7.346 4.977 1.00 97.31 238 ALA A N 1
ATOM 1800 C CA . ALA A 1 238 ? 15.505 -6.293 4.513 1.00 97.31 238 ALA A CA 1
ATOM 1801 C C . ALA A 1 238 ? 16.666 -6.861 3.687 1.00 97.31 238 ALA A C 1
ATOM 1803 O O . ALA A 1 238 ? 16.943 -6.354 2.603 1.00 97.31 238 ALA A O 1
ATOM 1804 N N . LEU A 1 239 ? 17.302 -7.938 4.156 1.00 97.31 239 LEU A N 1
ATOM 1805 C CA . LEU A 1 239 ? 18.378 -8.622 3.437 1.00 97.31 239 LEU A CA 1
ATOM 1806 C C . LEU A 1 239 ? 17.876 -9.231 2.122 1.00 97.31 239 LEU A C 1
ATOM 1808 O O . LEU A 1 239 ? 18.515 -9.054 1.088 1.00 97.31 239 LEU A O 1
ATOM 1812 N N . GLY A 1 240 ? 16.708 -9.880 2.124 1.00 95.56 240 GLY A N 1
ATOM 1813 C CA . GLY A 1 240 ? 16.087 -10.402 0.902 1.00 95.56 240 GLY A CA 1
ATOM 1814 C C . GLY A 1 240 ? 15.742 -9.297 -0.103 1.00 95.56 240 GLY A C 1
ATOM 1815 O O . GLY A 1 240 ? 16.045 -9.413 -1.292 1.00 95.56 240 GLY A O 1
ATOM 1816 N N . GLY A 1 241 ? 15.181 -8.185 0.381 1.00 95.25 241 GLY A N 1
ATOM 1817 C CA . GLY A 1 241 ? 14.940 -6.981 -0.410 1.00 95.25 241 GLY A CA 1
ATOM 1818 C C . GLY A 1 241 ? 16.233 -6.404 -0.984 1.00 95.25 241 GLY A C 1
ATOM 1819 O O . GLY A 1 241 ? 16.281 -6.068 -2.163 1.00 95.25 241 GLY A O 1
ATOM 1820 N N . TRP A 1 242 ? 17.312 -6.370 -0.203 1.00 96.31 242 TRP A N 1
ATOM 1821 C CA . TRP A 1 242 ? 18.621 -5.898 -0.650 1.00 96.31 242 TRP A CA 1
ATOM 1822 C C . TRP A 1 242 ? 19.216 -6.779 -1.756 1.00 96.31 242 TRP A C 1
ATOM 1824 O O . TRP A 1 242 ? 19.666 -6.264 -2.778 1.00 96.31 242 TRP A O 1
ATOM 1834 N N . VAL A 1 243 ? 19.158 -8.106 -1.606 1.00 95.44 243 VAL A N 1
ATOM 1835 C CA . VAL A 1 243 ? 19.616 -9.066 -2.629 1.00 95.44 243 VAL A CA 1
ATOM 1836 C C . VAL A 1 243 ? 18.825 -8.905 -3.928 1.00 95.44 243 VAL A C 1
ATOM 1838 O O . VAL A 1 243 ? 19.415 -8.782 -5.003 1.00 95.44 243 VAL A O 1
ATOM 1841 N N . SER A 1 244 ? 17.492 -8.854 -3.835 1.00 93.81 244 SER A N 1
ATOM 1842 C CA . SER A 1 244 ? 16.616 -8.657 -4.996 1.00 93.81 244 SER A CA 1
ATOM 1843 C C . SER A 1 244 ? 16.878 -7.315 -5.678 1.00 93.81 244 SER A C 1
ATOM 1845 O O . SER A 1 244 ? 16.972 -7.239 -6.906 1.00 93.81 244 SER A O 1
ATOM 1847 N N . THR A 1 245 ? 17.050 -6.251 -4.889 1.00 93.25 245 THR A N 1
ATOM 1848 C CA . THR A 1 245 ? 17.202 -4.900 -5.427 1.00 93.25 245 THR A CA 1
ATOM 1849 C C . THR A 1 245 ? 18.540 -4.659 -6.122 1.00 93.25 245 THR A C 1
ATOM 1851 O O . THR A 1 245 ? 18.582 -3.853 -7.052 1.00 93.25 245 THR A O 1
ATOM 1854 N N . ASN A 1 246 ? 19.578 -5.412 -5.746 1.00 94.38 246 ASN A N 1
ATOM 1855 C CA . ASN A 1 246 ? 20.911 -5.407 -6.356 1.00 94.38 246 ASN A CA 1
ATOM 1856 C C . ASN A 1 246 ? 21.101 -6.481 -7.448 1.00 94.38 246 ASN A C 1
ATOM 1858 O O . ASN A 1 246 ? 22.229 -6.723 -7.865 1.00 94.38 246 ASN A O 1
ATOM 1862 N N . TYR A 1 247 ? 20.025 -7.130 -7.912 1.00 90.38 247 TYR A N 1
ATOM 1863 C CA . TYR A 1 247 ? 20.069 -8.165 -8.959 1.00 90.38 247 TYR A CA 1
ATOM 1864 C C . TYR A 1 247 ? 20.986 -9.362 -8.628 1.00 90.38 247 TYR A C 1
ATOM 1866 O O . TYR A 1 247 ? 21.475 -10.049 -9.520 1.00 90.38 247 TYR A O 1
ATOM 1874 N N . ALA A 1 248 ? 21.180 -9.660 -7.340 1.00 92.88 248 ALA A N 1
ATOM 1875 C CA . ALA A 1 248 ? 22.072 -10.722 -6.870 1.00 92.88 248 ALA A CA 1
ATOM 1876 C C . ALA A 1 248 ? 21.367 -12.081 -6.668 1.00 92.88 248 ALA A C 1
ATOM 1878 O O . ALA A 1 248 ? 21.940 -12.996 -6.084 1.00 92.88 248 ALA A O 1
ATOM 1879 N N . VAL A 1 249 ? 20.124 -12.237 -7.145 1.00 88.50 249 VAL A N 1
ATOM 1880 C CA . VAL A 1 249 ? 19.296 -13.443 -6.921 1.00 88.50 249 VAL A CA 1
ATOM 1881 C C . VAL A 1 249 ? 19.920 -14.708 -7.522 1.00 88.50 249 VAL A C 1
ATOM 1883 O O . VAL A 1 249 ? 19.793 -15.776 -6.938 1.00 88.50 249 VAL A O 1
ATOM 1886 N N . LEU A 1 250 ? 20.610 -14.590 -8.661 1.00 89.00 250 LEU A N 1
ATOM 1887 C CA . LEU A 1 250 ? 21.264 -15.711 -9.353 1.00 89.00 250 LEU A CA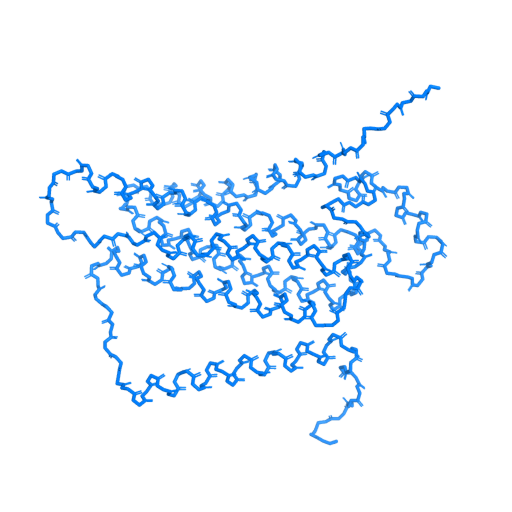 1
ATOM 1888 C C . LEU A 1 250 ? 22.784 -15.753 -9.130 1.00 89.00 250 LEU A C 1
ATOM 1890 O O . LEU A 1 250 ? 23.486 -16.456 -9.851 1.00 89.00 250 LEU A O 1
ATOM 1894 N N . ALA A 1 251 ? 23.303 -15.005 -8.150 1.00 92.56 251 ALA A N 1
ATOM 1895 C CA . ALA A 1 251 ? 24.731 -15.020 -7.832 1.00 92.56 251 ALA A CA 1
ATOM 1896 C C . ALA A 1 251 ? 25.192 -16.392 -7.301 1.00 92.56 251 ALA A C 1
ATOM 1898 O O . ALA A 1 251 ? 26.312 -16.809 -7.584 1.00 92.56 251 ALA A O 1
ATOM 1899 N N . CYS A 1 252 ? 24.310 -17.105 -6.590 1.00 92.62 252 CYS A N 1
ATOM 1900 C CA . CYS A 1 252 ? 24.506 -18.493 -6.175 1.00 92.62 252 CYS A CA 1
ATOM 1901 C C . CYS A 1 252 ? 23.423 -19.367 -6.820 1.00 92.62 252 CYS A C 1
ATOM 1903 O O . CYS A 1 252 ? 22.236 -19.153 -6.582 1.00 92.62 252 CYS A O 1
ATOM 1905 N N . THR A 1 253 ? 23.817 -20.348 -7.635 1.00 92.38 253 THR A N 1
ATOM 1906 C CA . THR A 1 253 ? 22.887 -21.260 -8.333 1.00 92.38 253 THR A CA 1
ATOM 1907 C C . THR A 1 253 ? 22.641 -22.573 -7.583 1.00 92.38 253 THR A C 1
ATOM 1909 O O . THR A 1 253 ? 21.782 -23.356 -7.989 1.00 92.38 253 THR A O 1
ATOM 1912 N N . GLN A 1 254 ? 23.372 -22.813 -6.492 1.00 92.00 254 GLN A N 1
ATOM 1913 C CA . GLN A 1 254 ? 23.274 -23.994 -5.634 1.00 92.00 254 GLN A CA 1
ATOM 1914 C C . GLN A 1 254 ? 22.820 -23.609 -4.217 1.00 92.00 254 GLN A C 1
ATOM 1916 O O . GLN A 1 254 ? 22.785 -22.434 -3.846 1.00 92.00 254 GLN A O 1
ATOM 1921 N N . PHE A 1 255 ? 22.434 -24.610 -3.425 1.00 88.56 255 PHE A N 1
ATOM 1922 C CA . PHE A 1 255 ? 22.058 -24.454 -2.020 1.00 88.56 255 PHE A CA 1
ATOM 1923 C C . PHE A 1 255 ? 22.639 -25.617 -1.202 1.00 88.56 255 PHE A C 1
ATOM 1925 O O . PHE A 1 255 ? 22.416 -26.763 -1.603 1.00 88.56 255 PHE A O 1
ATOM 1932 N N . PRO A 1 256 ? 23.311 -25.394 -0.048 1.00 82.69 256 PRO A N 1
ATOM 1933 C CA . PRO A 1 256 ? 23.687 -24.127 0.608 1.00 82.69 256 PRO A CA 1
ATOM 1934 C C . PRO A 1 256 ? 25.061 -23.554 0.189 1.00 82.69 256 PRO A C 1
ATOM 1936 O O . PRO A 1 256 ? 25.432 -22.483 0.669 1.00 82.69 256 PRO A O 1
ATOM 1939 N N . THR A 1 257 ? 25.808 -24.259 -0.664 1.00 76.38 257 THR A N 1
ATOM 1940 C CA . THR A 1 257 ? 27.057 -23.813 -1.309 1.00 76.38 257 THR A CA 1
ATOM 1941 C C . THR A 1 257 ? 27.034 -24.229 -2.762 1.00 76.38 257 THR A C 1
ATOM 1943 O O . THR A 1 257 ? 26.719 -25.423 -2.979 1.00 76.38 257 THR A O 1
#

pLDDT: mean 92.47, std 10.16, range [37.97, 98.75]

Radius of gyration: 21.65 Å; chains: 1; bounding box: 55×52×63 Å

Foldseek 3Di:
DPPPDPPDDCPLVVLLLVLLLVLQCVLLVVLCVVQPPAALLSSLLSLLVVLLVLLVVLLVLLVVLLVVLLLQQALAPPPRPSHNACVVCVVVLVVVCVVPVPDSHDSVSRHSNNVSSSSLSNSLVSLVCSLVSLVVSQVVVVPDDDDPQQDRQDSPLSVVLNVLSVVLVVLSRCCNNVVNDLVSQLVSSLSSVVSSVSSVVNSVSSVCRSVVHDDDDDDPVVVVVVVVVVVVVSVVSSVVSNCSSVVVPVVDVDPPD